Protein AF-A0A4U1FLG6-F1 (afdb_monomer)

pLDDT: mean 74.61, std 23.78, range [22.52, 95.19]

Radius of gyration: 33.92 Å; Cα contacts (8 Å, |Δi|>4): 382; chains: 1; bounding box: 109×67×80 Å

Mean predicted aligned error: 16.35 Å

Solvent-accessible surface area (backbone atoms only — not comparable to full-atom values): 20065 Å² total; per-residue (Å²): 114,54,49,64,64,57,73,45,53,73,79,72,78,83,69,57,59,67,87,62,50,29,62,79,69,67,54,48,55,78,47,80,94,50,106,56,78,70,51,27,19,26,73,65,75,96,49,92,64,35,65,38,55,39,46,43,61,90,28,80,75,22,20,66,77,83,62,47,52,69,87,58,86,67,68,58,90,72,61,67,68,62,50,51,52,36,40,53,52,29,54,61,31,24,45,43,91,30,81,91,61,53,56,90,74,39,93,60,70,64,37,71,40,64,60,70,62,46,71,40,70,47,45,68,58,48,52,52,50,34,50,74,57,37,50,37,59,28,41,56,53,22,65,73,46,55,43,77,40,81,68,75,44,38,84,68,81,44,42,68,42,61,51,79,40,57,30,43,37,35,69,85,65,37,58,75,16,48,68,82,47,71,35,48,43,76,43,30,62,95,62,66,46,54,65,74,49,20,58,93,30,48,61,24,38,52,44,38,31,25,46,67,30,53,56,50,48,48,72,75,70,42,52,84,80,52,47,88,88,44,86,57,36,61,58,50,49,54,53,50,52,54,47,51,53,50,52,50,48,55,50,49,54,51,50,50,55,57,46,53,61,54,54,64,69,71,73,69,88,88,79,85,87,85,86,87,81,90,81,85,90,84,89,79,92,76,83,84,76,80,90,76,89,87,81,90,85,82,90,81,82,83,82,82,84,82,85,85,81,89,82,83,84,84,89,76,90,80,89,82,86,90,133

Foldseek 3Di:
DLLPVCVQPPPDAFDWDDPCFQVPADWAFPDPPDPDDRATFGDDDDDPRGRAGTQDCPGDRHDNDPTRDRPPCSGDDDDPLVVLVSLVQLVVLLQDAFDPADCVPADHGPAEDEPVLLVDQALVVVQVVCVVRVSVSRLVQQVVAWDFDDDD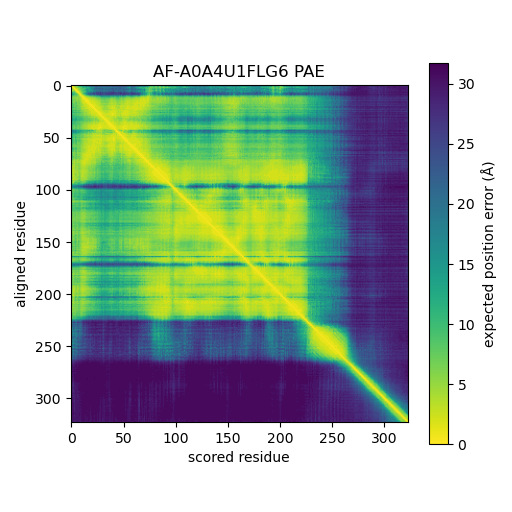CCVVVNGIDTEAAEEEEEAPRNCNNPVVRPNYHYAYLVGGDSCNSDPSSHGHGHYYYYPVSVVVNCVVSPDLPCCPPPVCSVVVVVVVVVVVVVVVVVVVVVVVVVVVVVVVVVPDDDDDDDDDDDDDDDDDDDDDDDDDDDDDDDDDDDDDDDDDDDDDDDDDDDDDDDD

Nearest PDB structures (foldseek):
  5lks-assembly1_LC  TM=8.329E-01  e=1.516E-34  Homo sapiens
  7ohr-assembly1_C  TM=9.460E-01  e=1.838E-27  Saccharomyces cerevisiae S288C
  5t5h-assembly1_r  TM=9.595E-01  e=3.000E-26  Trypanosoma cruzi
  8pv2-assembly1_LC  TM=7.657E-01  e=1.401E-26  Thermochaetoides thermophila DSM 1495
  6th6-assembly1_BE  TM=9.252E-01  e=2.955E-18  Thermococcus kodakarensis KOD1

Structure (mmCIF, N/CA/C/O backbone):
data_AF-A0A4U1FLG6-F1
#
_entry.id   AF-A0A4U1FLG6-F1
#
loop_
_atom_site.group_PDB
_atom_site.id
_atom_site.type_symbol
_atom_site.label_atom_id
_atom_site.label_alt_id
_atom_site.label_comp_id
_atom_site.label_asym_id
_atom_site.label_entity_id
_atom_site.label_seq_id
_atom_site.pdbx_PDB_ins_code
_atom_site.Cartn_x
_atom_site.Cartn_y
_atom_site.Cartn_z
_atom_site.occupancy
_atom_site.B_iso_or_equiv
_atom_site.auth_seq_id
_atom_site.auth_comp_id
_atom_site.auth_asym_id
_atom_site.auth_atom_id
_atom_site.pdbx_PDB_model_num
ATOM 1 N N . THR A 1 1 ? -9.132 15.252 -3.228 1.00 51.56 1 THR A N 1
ATOM 2 C CA . THR A 1 1 ? -10.015 14.064 -3.202 1.00 51.56 1 THR A CA 1
ATOM 3 C C . THR A 1 1 ? -9.187 12.838 -2.861 1.00 51.56 1 THR A C 1
ATOM 5 O O . THR A 1 1 ? -8.045 12.750 -3.300 1.00 51.56 1 THR A O 1
ATOM 8 N N . VAL A 1 2 ? -9.703 11.934 -2.020 1.00 60.53 2 VAL A N 1
ATOM 9 C CA . VAL A 1 2 ? -8.926 10.843 -1.385 1.00 60.53 2 VAL A CA 1
ATOM 10 C C . VAL A 1 2 ? -8.182 9.953 -2.388 1.00 60.53 2 VAL A C 1
ATOM 12 O O . VAL A 1 2 ? -7.115 9.460 -2.053 1.00 60.53 2 VAL A O 1
ATOM 15 N N . ASN A 1 3 ? -8.650 9.853 -3.635 1.00 70.62 3 ASN A N 1
ATOM 16 C CA . ASN A 1 3 ? -7.998 9.107 -4.718 1.00 70.62 3 ASN A CA 1
ATOM 17 C C . ASN A 1 3 ? -6.599 9.619 -5.116 1.00 70.62 3 ASN A C 1
ATOM 19 O O . ASN A 1 3 ? -5.784 8.825 -5.567 1.00 70.62 3 ASN A O 1
ATOM 23 N N . PHE A 1 4 ? -6.286 10.906 -4.924 1.00 62.06 4 PHE A N 1
ATOM 24 C CA . PHE A 1 4 ? -5.025 11.513 -5.391 1.00 62.06 4 PHE A CA 1
ATOM 25 C C . PHE A 1 4 ? -3.786 11.118 -4.562 1.00 62.06 4 PHE A C 1
ATOM 27 O O . PHE A 1 4 ? -2.672 10.999 -5.074 1.00 62.06 4 PHE A O 1
ATOM 34 N N . ALA A 1 5 ? -3.958 10.919 -3.256 1.00 59.50 5 ALA A N 1
ATOM 35 C CA . ALA A 1 5 ? -2.862 10.561 -2.358 1.00 59.50 5 ALA A CA 1
ATOM 36 C C . ALA A 1 5 ? -2.358 9.100 -2.513 1.00 59.50 5 ALA A C 1
ATOM 38 O O . ALA A 1 5 ? -1.141 8.907 -2.531 1.00 59.50 5 ALA A O 1
ATOM 39 N N . PRO A 1 6 ? -3.218 8.067 -2.646 1.00 57.97 6 PRO A N 1
ATOM 40 C CA . PRO A 1 6 ? -2.803 6.673 -2.803 1.00 57.97 6 PRO A CA 1
ATOM 41 C C . PRO A 1 6 ? -2.313 6.325 -4.214 1.00 57.97 6 PRO A C 1
ATOM 43 O O . PRO A 1 6 ? -1.520 5.397 -4.349 1.00 57.97 6 PRO A O 1
ATOM 46 N N . THR A 1 7 ? -2.706 7.072 -5.254 1.00 58.59 7 THR A N 1
ATOM 47 C CA . THR A 1 7 ? -2.156 6.919 -6.618 1.00 58.59 7 THR A CA 1
ATOM 48 C C . THR A 1 7 ? -0.676 7.296 -6.696 1.00 58.59 7 THR A C 1
ATOM 50 O O . THR A 1 7 ? 0.044 6.816 -7.563 1.00 58.59 7 THR A O 1
ATOM 53 N N . CYS A 1 8 ? -0.188 8.106 -5.754 1.00 52.12 8 CYS A N 1
ATOM 54 C CA . CYS A 1 8 ? 1.221 8.476 -5.618 1.00 52.12 8 CYS A CA 1
ATOM 55 C C . CYS A 1 8 ? 2.032 7.411 -4.850 1.00 52.12 8 CYS A C 1
ATOM 57 O O . CYS A 1 8 ? 2.829 7.750 -3.969 1.00 52.12 8 CYS A O 1
ATOM 59 N N . ALA A 1 9 ? 1.782 6.125 -5.116 1.00 55.66 9 ALA A N 1
ATOM 60 C CA . ALA A 1 9 ? 2.360 5.011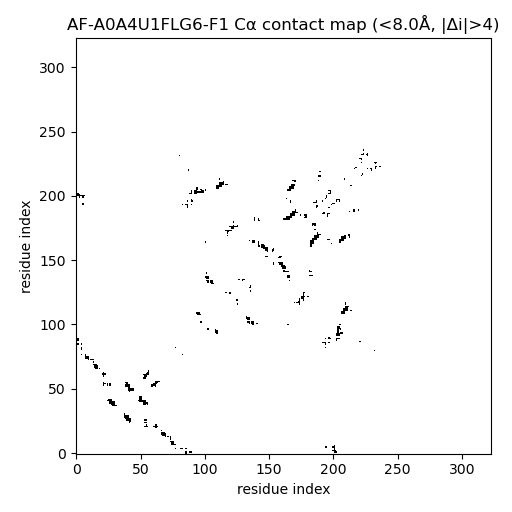 -4.371 1.00 55.66 9 ALA A CA 1
ATOM 61 C C . ALA A 1 9 ? 3.900 5.054 -4.375 1.00 55.66 9 ALA A C 1
ATOM 63 O O . ALA A 1 9 ? 4.539 5.162 -5.416 1.00 55.66 9 ALA A O 1
ATOM 64 N N . LYS A 1 10 ? 4.493 4.962 -3.178 1.00 65.31 10 LYS A N 1
ATOM 65 C CA . LYS A 1 10 ? 5.934 5.130 -2.919 1.00 65.31 10 LYS A CA 1
ATOM 66 C C . LYS A 1 10 ? 6.706 3.815 -2.779 1.00 65.31 10 LYS A C 1
ATOM 68 O O . LYS A 1 10 ? 7.845 3.839 -2.339 1.00 65.31 10 LYS A O 1
ATOM 73 N N . THR A 1 11 ? 6.076 2.681 -3.063 1.00 72.94 11 THR A N 1
ATOM 74 C CA . THR A 1 11 ? 6.585 1.354 -2.673 1.00 72.94 11 THR A CA 1
ATOM 75 C C . THR A 1 11 ? 7.111 0.529 -3.842 1.00 72.94 11 THR A C 1
ATOM 77 O O . THR A 1 11 ? 7.444 -0.634 -3.646 1.00 72.94 11 THR A O 1
ATOM 80 N N . ALA A 1 12 ? 7.122 1.079 -5.059 1.00 81.00 12 ALA A N 1
ATOM 81 C CA . ALA A 1 12 ? 7.698 0.390 -6.205 1.00 81.00 12 ALA A CA 1
ATOM 82 C C . ALA A 1 12 ? 9.234 0.476 -6.129 1.00 81.00 12 ALA A C 1
ATOM 84 O O . ALA A 1 12 ? 9.744 1.595 -6.034 1.00 81.00 12 ALA A O 1
ATOM 85 N N . PRO A 1 13 ? 9.961 -0.656 -6.151 1.00 86.62 13 PRO A N 1
ATOM 86 C CA . PRO A 1 13 ? 11.408 -0.634 -6.316 1.00 86.62 13 PRO A CA 1
ATOM 87 C C . PRO A 1 13 ? 11.769 -0.190 -7.746 1.00 86.62 13 PRO A C 1
ATOM 89 O O . PRO A 1 13 ? 10.985 -0.446 -8.669 1.00 86.62 13 PRO A O 1
ATOM 92 N N . PRO A 1 14 ? 12.929 0.457 -7.948 1.00 90.00 14 PRO A N 1
ATOM 93 C CA . PRO A 1 14 ? 13.400 0.795 -9.283 1.00 90.00 14 PRO A CA 1
ATOM 94 C C . PRO A 1 14 ? 13.670 -0.481 -10.089 1.00 90.00 14 PRO A C 1
ATOM 96 O O . PRO A 1 14 ? 14.136 -1.487 -9.555 1.00 90.00 14 PRO A O 1
ATOM 99 N N . CYS A 1 15 ? 13.380 -0.438 -11.385 1.00 90.38 15 CYS A N 1
ATOM 100 C CA . CYS A 1 15 ? 13.750 -1.486 -12.329 1.00 90.38 15 CYS A CA 1
ATOM 101 C C . CYS A 1 15 ? 14.312 -0.850 -13.601 1.00 90.38 15 CYS A C 1
ATOM 103 O O . CYS A 1 15 ? 13.726 0.106 -14.115 1.00 90.38 15 CYS A O 1
ATOM 105 N N . ALA A 1 16 ? 15.418 -1.399 -14.096 1.00 94.38 16 ALA A N 1
ATOM 106 C CA . ALA A 1 16 ? 16.150 -0.890 -15.246 1.00 94.38 16 ALA A CA 1
ATOM 107 C C . ALA A 1 16 ? 16.623 -2.040 -16.144 1.00 94.38 16 ALA A C 1
ATOM 109 O O . ALA A 1 16 ? 16.681 -3.194 -15.709 1.00 94.38 16 ALA A O 1
ATOM 110 N N . VAL A 1 17 ? 16.931 -1.716 -17.397 1.00 94.06 17 VAL A N 1
ATOM 111 C CA . VAL A 1 17 ? 17.653 -2.611 -18.313 1.00 94.06 17 VAL A CA 1
ATOM 112 C C . VAL A 1 17 ? 19.154 -2.450 -18.043 1.00 94.06 17 VAL A C 1
ATOM 114 O O . VAL A 1 17 ? 19.584 -1.405 -17.565 1.00 94.06 17 VAL A O 1
ATOM 117 N N . SER A 1 18 ? 19.956 -3.486 -18.299 1.00 93.69 18 SER A N 1
ATOM 118 C CA . SER A 1 18 ? 21.415 -3.348 -18.230 1.00 93.69 18 SER A CA 1
ATOM 119 C C . SER A 1 18 ? 21.896 -2.359 -19.293 1.00 93.69 18 SER A C 1
ATOM 121 O O . SER A 1 18 ? 21.501 -2.473 -20.448 1.00 93.69 18 SER A O 1
ATOM 123 N N . GLU A 1 19 ? 22.767 -1.432 -18.907 1.00 91.31 19 GLU A N 1
ATOM 124 C CA . GLU A 1 19 ? 23.338 -0.413 -19.797 1.00 91.31 19 GLU A CA 1
ATOM 125 C C . GLU A 1 19 ? 24.124 -1.021 -20.969 1.00 91.31 19 GLU A C 1
ATOM 127 O O . GLU A 1 19 ? 24.044 -0.548 -22.094 1.00 91.31 19 GLU A O 1
ATOM 132 N N . LEU A 1 20 ? 24.800 -2.149 -20.737 1.00 93.31 20 LEU A N 1
ATOM 133 C CA . LEU A 1 20 ? 25.570 -2.855 -21.765 1.00 93.31 20 LEU A CA 1
ATOM 134 C C . LEU A 1 20 ? 24.713 -3.786 -22.644 1.00 93.31 20 LEU A C 1
ATOM 136 O O . LEU A 1 20 ? 25.249 -4.486 -23.506 1.00 93.31 20 LEU A O 1
ATOM 140 N N . ALA A 1 21 ? 23.398 -3.874 -22.418 1.00 93.19 21 ALA A N 1
ATOM 141 C CA . ALA A 1 21 ? 22.536 -4.757 -23.199 1.00 93.19 21 ALA A CA 1
ATOM 142 C C . ALA A 1 21 ? 22.468 -4.287 -24.659 1.00 93.19 21 ALA A C 1
ATOM 144 O O . ALA A 1 21 ? 22.071 -3.161 -24.933 1.00 93.19 21 ALA A O 1
ATOM 145 N N . GLY A 1 22 ? 22.847 -5.159 -25.595 1.00 92.12 22 GLY A N 1
ATOM 146 C CA . GLY A 1 22 ? 22.903 -4.830 -27.022 1.00 92.12 22 GLY A CA 1
ATOM 147 C C . GLY A 1 22 ? 24.158 -4.069 -27.461 1.00 92.12 22 GLY A C 1
ATOM 148 O O . GLY A 1 22 ? 24.314 -3.859 -28.656 1.00 92.12 22 GLY A O 1
ATOM 149 N N . HIS A 1 23 ? 25.067 -3.725 -26.534 1.00 92.44 23 HIS A N 1
ATOM 150 C CA . HIS A 1 23 ? 26.316 -2.997 -26.812 1.00 92.44 23 HIS A CA 1
ATOM 151 C C . HIS A 1 23 ? 27.595 -3.844 -26.682 1.00 92.44 23 HIS A C 1
ATOM 153 O O . HIS A 1 23 ? 28.693 -3.342 -26.892 1.00 92.44 23 HIS A O 1
ATOM 159 N N . ARG A 1 24 ? 27.483 -5.131 -26.331 1.00 92.56 24 ARG A N 1
ATOM 160 C CA . ARG A 1 24 ? 28.647 -6.024 -26.147 1.00 92.56 24 ARG A CA 1
ATOM 161 C C . ARG A 1 24 ? 29.260 -6.521 -27.456 1.00 92.56 24 ARG A C 1
ATOM 163 O O . ARG A 1 24 ? 30.388 -7.000 -27.449 1.00 92.56 24 ARG A O 1
ATOM 170 N N . THR A 1 25 ? 28.501 -6.476 -28.545 1.00 91.00 25 THR A N 1
ATOM 171 C CA . THR A 1 25 ? 28.895 -7.065 -29.826 1.00 91.00 25 THR A CA 1
ATOM 172 C C . THR A 1 25 ? 29.658 -6.048 -30.663 1.00 91.00 25 THR A C 1
ATOM 174 O O . THR A 1 25 ? 29.179 -4.937 -30.845 1.00 91.00 25 THR A O 1
ATOM 177 N N . SER A 1 26 ? 30.812 -6.420 -31.217 1.00 92.69 26 SER A N 1
ATOM 178 C CA . SER A 1 26 ? 31.542 -5.586 -32.174 1.00 92.69 26 SER A CA 1
ATOM 179 C C . SER A 1 26 ? 30.909 -5.684 -33.568 1.00 92.69 26 SER A C 1
ATOM 181 O O . SER A 1 26 ? 30.896 -6.740 -34.207 1.00 92.69 26 SER A O 1
ATOM 183 N N . ALA A 1 27 ? 30.351 -4.573 -34.048 1.00 93.56 27 ALA A N 1
ATOM 184 C CA . ALA A 1 27 ? 29.659 -4.501 -35.330 1.00 93.56 27 ALA A CA 1
ATOM 185 C C . ALA A 1 27 ? 29.900 -3.156 -36.025 1.00 93.56 27 ALA A C 1
ATOM 187 O O . ALA A 1 27 ? 30.077 -2.133 -35.374 1.00 93.56 27 ALA A O 1
ATOM 188 N N . GLU A 1 28 ? 29.949 -3.152 -37.353 1.00 92.81 28 GLU A N 1
ATOM 189 C CA . GLU A 1 28 ? 30.083 -1.943 -38.184 1.00 92.81 28 GLU A CA 1
ATOM 190 C C . GLU A 1 28 ? 29.122 -2.033 -39.368 1.00 92.81 28 GLU A C 1
ATOM 192 O O . GLU A 1 28 ? 28.786 -3.130 -39.821 1.00 92.81 28 GLU A O 1
ATOM 197 N N . SER A 1 29 ? 28.651 -0.882 -39.852 1.00 93.38 29 SER A N 1
ATOM 198 C CA . SER A 1 29 ? 27.903 -0.813 -41.110 1.00 93.38 29 SER A CA 1
ATOM 199 C C . SER A 1 29 ? 28.821 -1.233 -42.256 1.00 93.38 29 SER A C 1
ATOM 201 O O . SER A 1 29 ? 30.000 -0.896 -42.268 1.00 93.38 29 SER A O 1
ATOM 203 N N . TRP A 1 30 ? 28.287 -1.976 -43.224 1.00 90.19 30 TRP A N 1
ATOM 204 C CA . TRP A 1 30 ? 29.003 -2.267 -44.474 1.00 90.19 30 TRP A CA 1
ATOM 205 C C . TRP A 1 30 ? 28.764 -1.218 -45.564 1.00 90.19 30 TRP A C 1
ATOM 207 O O . TRP A 1 30 ? 29.194 -1.412 -46.699 1.00 90.19 30 TRP A O 1
ATOM 217 N N . ASP A 1 31 ? 28.048 -0.152 -45.213 1.00 89.75 31 ASP A N 1
ATOM 218 C CA . ASP A 1 31 ? 27.672 0.961 -46.071 1.00 89.75 31 ASP A CA 1
ATOM 219 C C . ASP A 1 31 ? 26.942 0.520 -47.348 1.00 89.75 31 ASP A C 1
ATOM 221 O O . ASP A 1 31 ? 26.281 -0.522 -47.401 1.00 89.75 31 ASP A O 1
ATOM 225 N N . THR A 1 32 ? 26.928 1.383 -48.357 1.00 89.88 32 THR A N 1
ATOM 226 C CA . THR A 1 32 ? 26.273 1.129 -49.643 1.00 89.88 32 THR A CA 1
ATOM 227 C C . THR A 1 32 ? 27.093 0.207 -50.542 1.00 89.88 32 THR A C 1
ATOM 229 O O . THR A 1 32 ? 28.270 -0.030 -50.307 1.00 89.88 32 THR A O 1
ATOM 232 N N . GLY A 1 33 ? 26.483 -0.294 -51.620 1.00 90.94 33 GLY A N 1
ATOM 233 C CA . GLY A 1 33 ? 27.182 -1.136 -52.603 1.00 90.94 33 GLY A CA 1
ATOM 234 C C . GLY A 1 33 ? 27.135 -2.631 -52.283 1.00 90.94 33 GLY A C 1
ATOM 235 O O . GLY A 1 33 ? 27.633 -3.449 -53.047 1.00 90.94 33 GLY A O 1
ATOM 236 N N . ARG A 1 34 ? 26.466 -3.005 -51.189 1.00 82.31 34 ARG A N 1
ATOM 237 C CA . ARG A 1 34 ? 26.028 -4.374 -50.907 1.00 82.31 34 ARG A CA 1
ATOM 238 C C . ARG A 1 34 ? 24.502 -4.391 -50.951 1.00 82.31 34 ARG A C 1
ATOM 240 O O . ARG A 1 34 ? 23.877 -3.444 -50.483 1.00 82.31 34 ARG A O 1
ATOM 247 N N . ALA A 1 35 ? 23.891 -5.436 -51.513 1.00 92.38 35 ALA A N 1
ATOM 248 C CA . ALA A 1 35 ? 22.431 -5.586 -51.633 1.00 92.38 35 ALA A CA 1
ATOM 249 C C . ALA A 1 35 ? 21.756 -5.894 -50.274 1.00 92.38 35 ALA A C 1
ATOM 251 O O . ALA A 1 35 ? 21.016 -6.861 -50.116 1.00 92.38 35 ALA A O 1
ATOM 252 N N . VAL A 1 36 ? 22.094 -5.106 -49.252 1.00 90.75 36 VAL A N 1
ATOM 253 C CA . VAL A 1 36 ? 21.811 -5.332 -47.839 1.00 90.75 36 VAL A CA 1
ATOM 254 C C . VAL A 1 36 ? 21.618 -3.971 -47.152 1.00 90.75 36 VAL A C 1
ATOM 256 O O . VAL A 1 36 ? 22.261 -2.990 -47.511 1.00 90.75 36 VAL A O 1
ATOM 259 N N . ALA A 1 37 ? 20.729 -3.891 -46.157 1.00 92.12 37 ALA A N 1
ATOM 260 C CA . ALA A 1 37 ? 20.483 -2.655 -45.406 1.00 92.12 37 ALA A CA 1
ATOM 261 C C . ALA A 1 37 ? 21.734 -2.152 -44.653 1.00 92.12 37 ALA A C 1
ATOM 263 O O . ALA A 1 37 ? 22.527 -2.962 -44.164 1.00 92.12 37 ALA A O 1
ATOM 264 N N . ARG A 1 38 ? 21.835 -0.823 -44.484 1.00 93.31 38 ARG A N 1
ATOM 265 C CA . ARG A 1 38 ? 22.961 -0.073 -43.872 1.00 93.31 38 ARG A CA 1
ATOM 266 C C . ARG A 1 38 ? 23.037 -0.170 -42.336 1.00 93.31 38 ARG A C 1
ATOM 268 O O . ARG A 1 38 ? 23.431 0.768 -41.658 1.00 93.31 38 ARG A O 1
ATOM 275 N N . ILE A 1 39 ? 22.591 -1.293 -41.796 1.00 94.00 39 ILE A N 1
ATOM 276 C CA . ILE A 1 39 ? 22.562 -1.584 -40.362 1.00 94.00 39 ILE A CA 1
ATOM 277 C C . ILE A 1 39 ? 23.945 -2.107 -39.946 1.00 94.00 39 ILE A C 1
ATOM 279 O O . ILE A 1 39 ? 24.521 -2.894 -40.707 1.00 94.00 39 ILE A O 1
ATOM 283 N N . PRO A 1 40 ? 24.474 -1.759 -38.758 1.00 94.81 40 PRO A N 1
ATOM 284 C CA . PRO A 1 40 ? 25.704 -2.350 -38.242 1.00 94.81 40 PRO A CA 1
ATOM 285 C C . PRO A 1 40 ? 25.624 -3.876 -38.164 1.00 94.81 40 PRO A C 1
ATOM 287 O O . PRO A 1 40 ? 24.667 -4.427 -37.620 1.00 94.81 40 PRO A O 1
ATOM 290 N N . ARG A 1 41 ? 26.636 -4.576 -38.683 1.00 93.75 41 ARG A N 1
ATOM 291 C CA . ARG A 1 41 ? 26.689 -6.044 -38.723 1.00 93.75 41 ARG A CA 1
ATOM 292 C C . ARG A 1 41 ? 27.881 -6.599 -37.969 1.00 93.75 41 ARG A C 1
ATOM 294 O O . ARG A 1 41 ? 28.966 -6.021 -37.997 1.00 93.75 41 ARG A O 1
ATOM 301 N N . VAL A 1 42 ? 27.668 -7.732 -37.299 1.00 94.38 42 VAL A N 1
ATOM 302 C CA . VAL A 1 42 ? 28.696 -8.413 -36.498 1.00 94.38 42 VAL A CA 1
ATOM 303 C C . VAL A 1 42 ? 29.871 -8.814 -37.379 1.00 94.38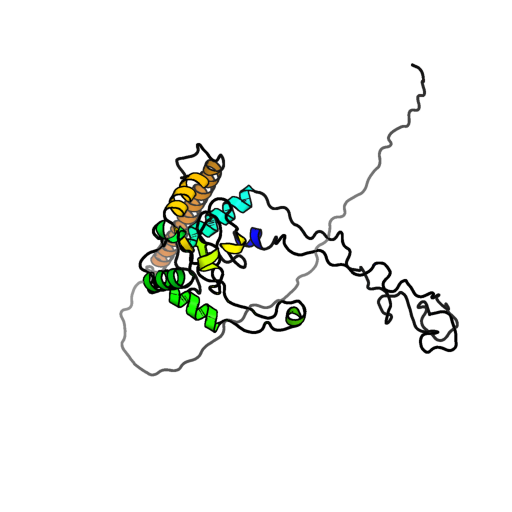 42 VAL A C 1
ATOM 305 O O . VAL A 1 42 ? 29.690 -9.510 -38.384 1.00 94.38 42 VAL A O 1
ATOM 308 N N . ARG A 1 43 ? 31.077 -8.402 -36.980 1.00 88.50 43 ARG A N 1
ATOM 309 C CA . ARG A 1 43 ? 32.317 -8.749 -37.683 1.00 88.50 43 ARG A CA 1
ATOM 310 C C . ARG A 1 43 ? 32.713 -10.180 -37.357 1.00 88.50 43 ARG A C 1
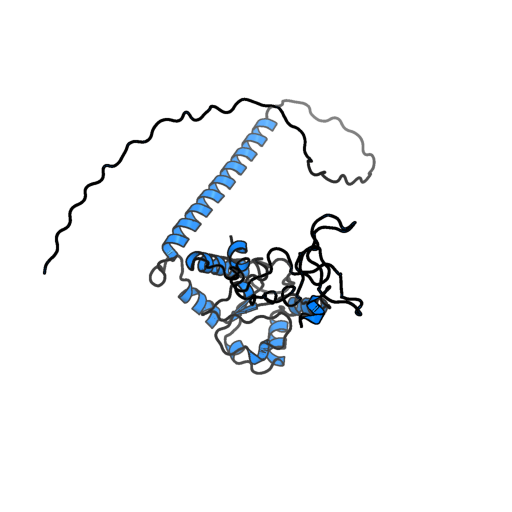ATOM 312 O O . ARG A 1 43 ? 32.779 -10.530 -36.183 1.00 88.50 43 ARG A O 1
ATOM 319 N N . SER A 1 44 ? 32.935 -10.997 -38.384 1.00 87.62 44 SER A N 1
ATOM 320 C CA . SER A 1 44 ? 33.567 -12.335 -38.376 1.00 87.62 44 SER A CA 1
ATOM 321 C C . SER A 1 44 ? 33.023 -13.158 -39.551 1.00 87.62 44 SER A C 1
ATOM 323 O O . SER A 1 44 ? 32.126 -12.712 -40.266 1.00 87.62 44 SER A O 1
ATOM 325 N N . GLY A 1 45 ? 33.556 -14.365 -39.734 1.00 90.12 45 GLY A N 1
ATOM 326 C CA . GLY A 1 45 ? 32.960 -15.432 -40.536 1.00 90.12 45 GLY A CA 1
ATOM 327 C C . GLY A 1 45 ? 32.934 -16.740 -39.738 1.00 90.12 45 GLY A C 1
ATOM 328 O O . GLY A 1 45 ? 33.548 -16.832 -38.677 1.00 90.12 45 GLY A O 1
ATOM 329 N N . GLY A 1 46 ? 32.216 -17.748 -40.235 1.00 91.06 46 GLY A N 1
ATOM 330 C CA . GLY A 1 46 ? 32.233 -19.105 -39.668 1.00 91.06 46 GLY A CA 1
ATOM 331 C C . GLY A 1 46 ? 31.238 -19.382 -38.534 1.00 91.06 46 GLY A C 1
ATOM 332 O O . GLY A 1 46 ? 31.135 -20.524 -38.098 1.00 91.06 46 GLY A O 1
ATOM 333 N N . THR A 1 47 ? 30.455 -18.394 -38.082 1.00 92.12 47 THR A N 1
ATOM 334 C CA . THR A 1 47 ? 29.338 -18.624 -37.147 1.00 92.12 47 THR A CA 1
ATOM 335 C C . THR A 1 47 ? 28.025 -18.097 -37.712 1.00 92.12 47 THR A C 1
ATOM 337 O O . THR A 1 47 ? 28.009 -17.134 -38.474 1.00 92.12 47 THR A O 1
ATOM 340 N N . HIS A 1 48 ? 26.895 -18.668 -37.287 1.00 91.62 48 HIS A N 1
ATOM 341 C CA . HIS A 1 48 ? 25.572 -18.176 -37.690 1.00 91.62 48 HIS A CA 1
ATOM 342 C C . HIS A 1 48 ? 25.280 -16.739 -37.230 1.00 91.62 48 HIS A C 1
ATOM 344 O O . HIS A 1 48 ? 24.365 -16.114 -37.761 1.00 91.62 48 HIS A O 1
ATOM 350 N N . HIS A 1 49 ? 26.016 -16.224 -36.239 1.00 90.19 49 HIS A N 1
ATOM 351 C CA . HIS A 1 49 ? 25.854 -14.861 -35.732 1.00 90.19 49 HIS A CA 1
ATOM 352 C C . HIS A 1 49 ? 26.601 -13.817 -36.580 1.00 90.19 49 HIS A C 1
ATOM 354 O O . HIS A 1 49 ? 26.189 -12.658 -36.638 1.00 90.19 49 HIS A O 1
ATOM 360 N N . SER A 1 50 ? 27.667 -14.229 -37.270 1.00 91.75 50 SER A N 1
ATOM 361 C CA . SER A 1 50 ? 28.454 -13.387 -38.171 1.00 91.75 50 SER A CA 1
ATOM 362 C C . SER A 1 50 ? 27.580 -12.783 -39.281 1.00 91.75 50 SER A C 1
ATOM 364 O O . SER A 1 50 ? 26.756 -13.471 -39.880 1.00 91.75 50 SER A O 1
ATOM 366 N N . GLY A 1 51 ? 27.729 -11.482 -39.557 1.00 90.19 51 GLY A N 1
ATOM 367 C CA . GLY A 1 51 ? 26.956 -10.783 -40.593 1.00 90.19 51 GLY A CA 1
ATOM 368 C C . GLY A 1 51 ? 25.498 -10.449 -40.234 1.00 90.19 51 GLY A C 1
ATOM 369 O O . GLY A 1 51 ? 24.811 -9.810 -41.037 1.00 90.19 51 GLY A O 1
ATOM 370 N N . GLN A 1 52 ? 25.006 -10.822 -39.045 1.00 94.06 52 GLN A N 1
ATOM 371 C CA . GLN A 1 52 ? 23.689 -10.398 -38.549 1.00 94.06 52 GLN A CA 1
ATOM 372 C C . GLN A 1 52 ? 23.701 -8.929 -38.102 1.00 94.06 52 GLN A C 1
ATOM 374 O O . GLN A 1 52 ? 24.743 -8.409 -37.708 1.00 94.06 52 GLN A O 1
ATOM 379 N N . GLY A 1 53 ? 22.541 -8.263 -38.156 1.00 93.56 53 GLY A N 1
ATOM 380 C CA . GLY A 1 53 ? 22.382 -6.888 -37.668 1.00 93.56 53 GLY A CA 1
ATOM 381 C C . GLY A 1 53 ? 22.495 -6.794 -36.141 1.00 93.56 53 GLY A C 1
ATOM 382 O O . GLY A 1 53 ? 22.002 -7.671 -35.431 1.00 93.56 53 GLY A O 1
ATOM 383 N N . ALA A 1 54 ? 23.131 -5.736 -35.644 1.00 94.19 54 ALA A N 1
ATOM 384 C CA . ALA A 1 54 ? 23.431 -5.505 -34.233 1.00 94.19 54 ALA A CA 1
ATOM 385 C C . ALA A 1 54 ? 23.196 -4.036 -33.831 1.00 94.19 54 ALA A C 1
ATOM 387 O O . ALA A 1 54 ? 22.902 -3.192 -34.673 1.00 94.19 54 ALA A O 1
ATOM 388 N N . PHE A 1 55 ? 23.328 -3.750 -32.530 1.00 91.38 55 PHE A N 1
ATOM 389 C CA . PHE A 1 55 ? 23.063 -2.470 -31.854 1.00 91.38 55 PHE A CA 1
ATOM 390 C C . PHE A 1 55 ? 21.621 -1.971 -31.939 1.00 91.38 55 PHE A C 1
ATOM 392 O O . PHE A 1 55 ? 20.999 -1.773 -30.908 1.00 91.38 55 PHE A O 1
ATOM 399 N N . GLU A 1 56 ? 21.053 -1.810 -33.121 1.00 92.00 56 GLU A N 1
ATOM 400 C CA . GLU A 1 56 ? 19.795 -1.090 -33.302 1.00 92.00 56 GLU A CA 1
ATOM 401 C C . GLU A 1 56 ? 18.581 -1.769 -32.642 1.00 92.00 56 GLU A C 1
ATOM 403 O O . GLU A 1 56 ? 18.490 -2.992 -32.529 1.00 92.00 56 GLU A O 1
ATOM 408 N N . ASN A 1 57 ? 17.579 -0.962 -32.289 1.00 94.94 57 ASN A N 1
ATOM 409 C CA . ASN A 1 57 ? 16.326 -1.399 -31.659 1.00 94.94 57 ASN A CA 1
ATOM 410 C C . ASN A 1 57 ? 15.467 -2.346 -32.507 1.00 94.94 57 ASN A C 1
ATOM 412 O O . ASN A 1 57 ? 14.660 -3.098 -31.960 1.00 94.94 57 ASN A O 1
ATOM 416 N N . MET A 1 58 ? 15.624 -2.297 -33.827 1.00 95.06 58 MET A N 1
ATOM 417 C CA . MET A 1 58 ? 14.961 -3.189 -34.776 1.00 95.06 58 MET A CA 1
ATOM 418 C C . MET A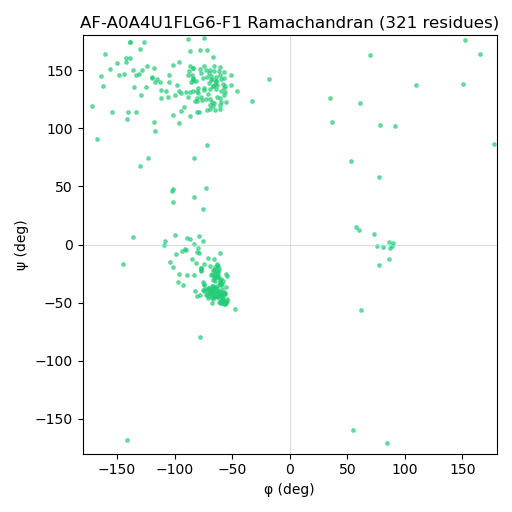 1 58 ? 15.705 -4.512 -34.979 1.00 95.06 58 MET A C 1
ATOM 420 O O . MET A 1 58 ? 15.135 -5.462 -35.517 1.00 95.06 58 MET A O 1
ATOM 424 N N . CYS A 1 59 ? 16.951 -4.606 -34.512 1.00 93.44 59 CYS A N 1
ATOM 425 C CA . CYS A 1 59 ? 17.760 -5.809 -34.617 1.00 93.44 59 CYS A CA 1
ATOM 426 C C . CYS A 1 59 ? 17.489 -6.778 -33.464 1.00 93.44 59 CYS A C 1
ATOM 428 O O . CYS A 1 59 ? 17.373 -6.407 -32.293 1.00 93.44 59 CYS A O 1
ATOM 430 N N . ARG A 1 60 ? 17.444 -8.076 -33.779 1.00 92.81 60 ARG A N 1
ATOM 431 C CA . ARG A 1 60 ? 17.353 -9.130 -32.764 1.00 92.81 60 ARG A CA 1
ATOM 432 C C . ARG A 1 60 ? 18.645 -9.155 -31.942 1.00 92.81 60 ARG A C 1
ATOM 434 O O . ARG A 1 60 ? 19.707 -9.438 -32.476 1.00 92.81 60 ARG A O 1
ATOM 441 N N . GLY A 1 61 ? 18.534 -8.916 -30.636 1.00 90.00 61 GLY A N 1
ATOM 442 C CA . GLY A 1 61 ? 19.690 -8.853 -29.733 1.00 90.00 61 GLY A CA 1
ATOM 443 C C . GLY A 1 61 ? 20.364 -7.477 -29.655 1.00 90.00 61 GLY A C 1
ATOM 444 O O . GLY A 1 61 ? 21.340 -7.346 -28.921 1.00 90.00 61 GLY A O 1
ATOM 445 N N . GLY A 1 62 ? 19.839 -6.466 -30.358 1.00 93.56 62 GLY A N 1
ATOM 446 C CA . GLY A 1 62 ? 20.233 -5.064 -30.196 1.00 93.56 62 GLY A CA 1
ATOM 447 C C . GLY A 1 62 ? 19.687 -4.425 -28.912 1.00 93.56 62 GLY A C 1
ATOM 448 O O . GLY A 1 62 ? 18.966 -5.057 -28.130 1.00 93.56 62 GLY A O 1
ATOM 449 N N . HIS A 1 63 ? 20.048 -3.165 -28.677 1.00 93.62 63 HIS A N 1
ATOM 450 C CA . HIS A 1 63 ? 19.584 -2.386 -27.533 1.00 93.62 63 HIS A CA 1
ATOM 451 C C . HIS A 1 63 ? 18.161 -1.868 -27.768 1.00 93.62 63 HIS A C 1
ATOM 453 O O . HIS A 1 63 ? 17.739 -1.603 -28.887 1.00 93.62 63 HIS A O 1
ATOM 459 N N . VAL A 1 64 ? 17.387 -1.671 -26.702 1.00 94.75 64 VAL A N 1
ATOM 460 C CA . VAL A 1 64 ? 16.036 -1.097 -26.822 1.00 94.75 64 VAL A CA 1
ATOM 461 C C . VAL A 1 64 ? 16.135 0.419 -27.032 1.00 94.75 64 VAL A C 1
ATOM 463 O O . VAL A 1 64 ? 17.047 1.062 -26.518 1.00 94.75 64 VAL A O 1
ATOM 466 N N . PHE A 1 65 ? 15.197 1.012 -27.776 1.00 93.75 65 PHE A N 1
ATOM 467 C CA . PHE A 1 65 ? 15.083 2.470 -27.870 1.00 93.75 65 PHE A CA 1
ATOM 468 C C . PHE A 1 65 ? 14.604 3.056 -26.540 1.00 93.75 65 PHE A C 1
ATOM 470 O O . PHE A 1 65 ? 13.552 2.652 -26.045 1.00 93.75 65 PHE A O 1
ATOM 477 N N . VAL A 1 66 ? 15.364 4.009 -25.990 1.00 92.38 66 VAL A N 1
ATOM 478 C CA . VAL A 1 66 ? 15.124 4.625 -24.673 1.00 92.38 66 VAL A CA 1
ATOM 479 C C . VAL A 1 66 ? 14.990 3.541 -23.589 1.00 92.38 66 VAL A C 1
ATOM 481 O O . VAL A 1 66 ? 13.881 3.239 -23.127 1.00 92.38 66 VAL A O 1
ATOM 484 N N . PRO A 1 67 ? 16.108 2.885 -23.213 1.00 92.06 67 PRO A N 1
ATOM 485 C CA . PRO A 1 67 ? 16.081 1.829 -22.212 1.00 92.06 67 PRO A CA 1
ATOM 486 C C . PRO A 1 67 ? 15.571 2.365 -20.868 1.00 92.06 67 PRO A C 1
ATOM 488 O O . PRO A 1 67 ? 15.687 3.543 -20.541 1.00 92.06 67 PRO A O 1
ATOM 491 N N . ALA A 1 68 ? 14.968 1.485 -20.067 1.00 91.69 68 ALA A N 1
ATOM 492 C CA . ALA A 1 68 ? 14.525 1.874 -18.736 1.00 91.69 68 ALA A CA 1
ATOM 493 C C . ALA A 1 68 ? 15.745 2.128 -17.841 1.00 91.69 68 ALA A C 1
ATOM 495 O O . ALA A 1 68 ? 16.488 1.194 -17.548 1.00 91.69 68 ALA A O 1
ATOM 496 N N . GLU A 1 69 ? 15.901 3.365 -17.382 1.00 90.56 69 GLU A N 1
ATOM 497 C CA . GLU A 1 69 ? 17.001 3.790 -16.516 1.00 90.56 69 GLU A CA 1
ATOM 498 C C . GLU A 1 69 ? 16.615 3.774 -15.034 1.00 90.56 69 GLU A C 1
ATOM 500 O O . GLU A 1 69 ? 15.442 3.872 -14.643 1.00 90.56 69 GLU A O 1
ATOM 505 N N . THR A 1 70 ? 17.631 3.684 -14.179 1.00 91.75 70 THR A N 1
ATOM 506 C CA . THR A 1 70 ? 17.469 3.657 -12.721 1.00 91.75 70 THR A CA 1
ATOM 507 C C . THR A 1 70 ? 16.962 4.992 -12.170 1.00 91.75 70 THR A C 1
ATOM 509 O O . THR A 1 70 ? 16.126 4.989 -11.263 1.00 91.75 70 THR A O 1
ATOM 512 N N . TRP A 1 71 ? 17.380 6.124 -12.752 1.00 89.94 71 TRP A N 1
ATOM 513 C CA . TRP A 1 71 ? 17.037 7.479 -12.292 1.00 89.94 71 TRP A CA 1
ATOM 514 C C . TRP A 1 71 ? 15.634 7.960 -12.684 1.00 89.94 71 TRP A C 1
ATOM 516 O O . TRP A 1 71 ? 15.269 9.113 -12.435 1.00 89.94 71 TRP A O 1
ATOM 526 N N . ARG A 1 72 ? 14.793 7.090 -13.257 1.00 88.94 72 ARG A N 1
ATOM 527 C CA . ARG A 1 72 ? 13.373 7.396 -13.467 1.00 88.94 72 ARG A CA 1
ATOM 528 C C . ARG A 1 72 ? 12.739 7.888 -12.157 1.00 88.94 72 ARG A C 1
ATOM 530 O O . ARG A 1 72 ? 12.924 7.309 -11.090 1.00 88.94 72 ARG A O 1
ATOM 537 N N . ARG A 1 73 ? 11.915 8.939 -12.217 1.00 88.69 73 ARG A N 1
ATOM 538 C CA . ARG A 1 73 ? 11.234 9.478 -11.026 1.00 88.69 73 ARG A CA 1
ATOM 539 C C . ARG A 1 73 ? 10.114 8.548 -10.529 1.00 88.69 73 ARG A C 1
ATOM 541 O O . ARG A 1 73 ? 8.945 8.738 -10.862 1.00 88.69 73 ARG A O 1
ATOM 548 N N . TRP A 1 74 ? 10.465 7.566 -9.696 1.00 85.75 74 TRP A N 1
ATOM 549 C CA . TRP A 1 74 ? 9.532 6.599 -9.092 1.00 85.75 74 TRP A CA 1
ATOM 550 C C . TRP A 1 74 ? 8.681 7.198 -7.972 1.00 85.75 74 TRP A C 1
ATOM 552 O O . TRP A 1 74 ? 7.487 6.923 -7.854 1.00 85.75 74 TRP A O 1
ATOM 562 N N . HIS A 1 75 ? 9.285 8.046 -7.141 1.00 86.56 75 HIS A N 1
ATOM 563 C CA . HIS A 1 75 ? 8.627 8.590 -5.960 1.00 86.56 75 HIS A CA 1
ATOM 564 C C . HIS A 1 75 ? 8.032 9.973 -6.233 1.00 86.56 75 HIS A C 1
ATOM 566 O O . HIS A 1 75 ? 8.705 10.888 -6.716 1.00 86.56 75 HIS A O 1
ATOM 572 N N . ARG A 1 76 ? 6.769 10.166 -5.832 1.00 85.75 76 ARG A N 1
ATOM 573 C CA . ARG A 1 76 ? 6.128 11.487 -5.799 1.00 85.75 76 ARG A CA 1
ATOM 574 C C . ARG A 1 76 ? 6.005 11.993 -4.365 1.00 85.75 76 ARG A C 1
ATOM 576 O O . ARG A 1 76 ? 5.491 11.311 -3.472 1.00 85.75 76 ARG A O 1
ATOM 583 N N . ARG A 1 77 ? 6.500 13.211 -4.132 1.00 85.81 77 ARG A N 1
ATOM 584 C CA . ARG A 1 77 ? 6.274 13.930 -2.874 1.00 85.81 77 ARG A CA 1
ATOM 585 C C . ARG A 1 77 ? 4.832 14.443 -2.883 1.00 85.81 77 ARG A C 1
ATOM 587 O O . ARG A 1 77 ? 4.359 14.959 -3.886 1.00 85.81 77 ARG A O 1
ATOM 594 N N . VAL A 1 78 ? 4.137 14.259 -1.765 1.00 84.31 78 VAL A N 1
ATOM 595 C CA . VAL A 1 78 ? 2.764 14.735 -1.550 1.00 84.31 78 VAL A CA 1
ATOM 596 C C . VAL A 1 78 ? 2.785 15.580 -0.289 1.00 84.31 78 VAL A C 1
ATOM 598 O O . VAL A 1 78 ? 3.393 15.154 0.706 1.00 84.31 78 VAL A O 1
ATOM 601 N N . ASN A 1 79 ? 2.125 16.737 -0.342 1.00 85.00 79 ASN A N 1
ATOM 602 C CA . ASN A 1 79 ? 2.037 17.670 0.773 1.00 85.00 79 ASN A CA 1
ATOM 603 C C . ASN A 1 79 ? 1.460 16.966 2.015 1.00 85.00 79 ASN A C 1
ATOM 605 O O . ASN A 1 79 ? 0.498 16.198 1.929 1.00 85.00 79 ASN A O 1
ATOM 609 N N . ILE A 1 80 ? 2.064 17.217 3.175 1.00 83.56 80 ILE A N 1
ATOM 610 C CA . ILE A 1 80 ? 1.653 16.653 4.463 1.00 83.56 80 ILE A CA 1
ATOM 611 C C . ILE A 1 80 ? 0.188 16.999 4.750 1.00 83.56 80 ILE A C 1
ATOM 613 O O . ILE A 1 80 ? -0.576 16.123 5.153 1.00 83.56 80 ILE A O 1
ATOM 617 N N . MET A 1 81 ? -0.234 18.226 4.440 1.00 79.88 81 MET A N 1
ATOM 618 C CA . MET A 1 81 ? -1.603 18.692 4.685 1.00 79.88 81 MET A CA 1
ATOM 619 C C . MET A 1 81 ? -2.635 17.927 3.858 1.00 79.88 81 MET A C 1
ATOM 621 O O . MET A 1 81 ? -3.670 17.511 4.372 1.00 79.88 81 MET A O 1
ATOM 625 N N . GLN A 1 82 ? -2.324 17.644 2.593 1.00 83.25 82 GLN A N 1
ATOM 626 C CA . GLN A 1 82 ? -3.193 16.838 1.733 1.00 83.25 82 GLN A CA 1
ATOM 627 C C . GLN A 1 82 ? -3.285 15.382 2.210 1.00 83.25 82 GLN A C 1
ATOM 629 O O . GLN A 1 82 ? -4.355 14.779 2.133 1.00 83.25 82 GLN A O 1
ATOM 634 N N . LYS A 1 83 ? -2.191 14.813 2.741 1.00 82.94 83 LYS A N 1
ATOM 635 C CA . LYS A 1 83 ? -2.221 13.468 3.340 1.00 82.94 83 LYS A CA 1
ATOM 636 C C . LYS A 1 83 ? -3.085 13.432 4.594 1.00 82.94 83 LYS A C 1
ATOM 638 O O . LYS A 1 83 ? -3.890 12.517 4.725 1.00 82.94 83 LYS A O 1
ATOM 643 N N . ARG A 1 84 ? -2.936 14.418 5.486 1.00 84.44 84 ARG A N 1
ATOM 644 C CA . ARG A 1 84 ? -3.752 14.542 6.705 1.00 84.44 84 ARG A CA 1
ATOM 645 C C . ARG A 1 84 ? -5.236 14.641 6.350 1.00 84.44 84 ARG A C 1
ATOM 647 O O . ARG A 1 84 ? -6.015 13.835 6.845 1.00 84.44 84 ARG A O 1
ATOM 654 N N . TYR A 1 85 ? -5.594 15.499 5.390 1.00 83.19 85 TYR A N 1
ATOM 655 C CA . TYR A 1 85 ? -6.964 15.604 4.875 1.00 83.19 85 TYR A CA 1
ATOM 656 C C . TYR A 1 85 ? -7.525 14.262 4.388 1.00 83.19 85 TYR A C 1
ATOM 658 O O . TYR A 1 85 ? -8.656 13.893 4.703 1.00 83.19 85 TYR A O 1
ATOM 666 N N . ALA A 1 86 ? -6.731 13.523 3.605 1.00 87.19 86 ALA A N 1
ATOM 667 C CA . ALA A 1 86 ? -7.144 12.242 3.047 1.00 87.19 86 ALA A CA 1
ATOM 668 C C . ALA A 1 86 ? -7.357 11.179 4.134 1.00 87.19 86 ALA A C 1
ATOM 670 O O . ALA A 1 86 ? -8.287 10.383 4.020 1.00 87.19 86 ALA A O 1
ATOM 671 N N . ILE A 1 87 ? -6.537 11.187 5.191 1.00 86.12 87 ILE A N 1
ATOM 672 C CA . ILE A 1 87 ? -6.704 10.287 6.336 1.00 86.12 87 ILE A CA 1
ATOM 673 C C . ILE A 1 87 ? -7.980 10.635 7.105 1.00 86.12 87 ILE A C 1
ATOM 675 O O . ILE A 1 87 ? -8.809 9.750 7.289 1.00 86.12 87 ILE A O 1
ATOM 679 N N . CYS A 1 88 ? -8.191 11.904 7.470 1.00 85.88 88 CYS A N 1
ATOM 680 C CA . CYS A 1 88 ? -9.416 12.344 8.149 1.00 85.88 88 CYS A CA 1
ATOM 681 C C . CYS A 1 88 ? -10.672 11.987 7.340 1.00 85.88 88 CYS A C 1
ATOM 683 O O . CYS A 1 88 ? -11.638 11.467 7.886 1.00 85.88 88 CYS A O 1
ATOM 685 N N . SER A 1 89 ? -10.627 12.186 6.019 1.00 86.00 89 SER A N 1
ATOM 686 C CA . SER A 1 89 ? -11.720 11.814 5.113 1.00 86.00 89 SER A CA 1
ATOM 687 C C . SER A 1 89 ? -11.984 10.302 5.107 1.00 86.00 89 SER A C 1
ATOM 689 O O . SER A 1 89 ? -13.135 9.876 5.087 1.00 86.00 89 SER A O 1
ATOM 691 N N . ALA A 1 90 ? -10.932 9.475 5.127 1.00 86.75 90 ALA A N 1
ATOM 692 C CA . ALA A 1 90 ? -11.063 8.020 5.173 1.00 86.75 90 ALA A CA 1
ATOM 693 C C . ALA A 1 90 ? -11.596 7.520 6.528 1.00 86.75 90 ALA A C 1
ATOM 695 O O . ALA A 1 90 ? -12.395 6.586 6.550 1.00 86.75 90 ALA A O 1
ATOM 696 N N . LEU A 1 91 ? -11.181 8.146 7.635 1.00 85.62 91 LEU A N 1
ATOM 697 C CA . LEU A 1 91 ? -11.678 7.846 8.980 1.00 85.62 91 LEU A CA 1
ATOM 698 C C . LEU A 1 91 ? -13.153 8.228 9.126 1.00 85.62 91 LEU A C 1
ATOM 700 O O . LEU A 1 91 ? -13.947 7.391 9.544 1.00 85.62 91 LEU A O 1
ATOM 704 N N . ALA A 1 92 ? -13.546 9.423 8.682 1.00 84.44 92 ALA A N 1
ATOM 705 C CA . ALA A 1 92 ? -14.949 9.840 8.671 1.00 84.44 92 ALA A CA 1
ATOM 706 C C . ALA A 1 92 ? -15.818 8.885 7.835 1.00 84.44 92 ALA A C 1
ATOM 708 O O . ALA A 1 92 ? -16.878 8.451 8.271 1.00 84.44 92 ALA A O 1
ATOM 709 N N . ALA A 1 93 ? -15.327 8.473 6.664 1.00 84.75 93 ALA A N 1
ATOM 710 C CA . ALA A 1 93 ? -16.009 7.489 5.830 1.00 84.75 93 ALA A CA 1
ATOM 711 C C . ALA A 1 93 ? -16.104 6.097 6.487 1.00 84.75 93 ALA A C 1
ATOM 713 O O . ALA A 1 93 ? -17.002 5.331 6.164 1.00 84.75 93 ALA A O 1
ATOM 714 N N . SER A 1 94 ? -15.206 5.735 7.408 1.00 80.44 94 SER A N 1
ATOM 715 C CA . SER A 1 94 ? -15.281 4.435 8.092 1.00 80.44 94 SER A CA 1
ATOM 716 C C . SER A 1 94 ? -16.460 4.311 9.063 1.00 80.44 94 SER A C 1
ATOM 718 O O . SER A 1 94 ? -16.855 3.191 9.382 1.00 80.44 94 SER A O 1
ATOM 720 N N . ALA A 1 95 ? -17.042 5.439 9.485 1.00 75.62 95 ALA A N 1
ATOM 721 C CA . ALA A 1 95 ? -18.264 5.479 10.285 1.00 75.62 95 ALA A CA 1
ATOM 722 C C . ALA A 1 95 ? -19.539 5.266 9.446 1.00 75.62 95 ALA A C 1
ATOM 724 O O . ALA A 1 95 ? -20.622 5.132 10.001 1.00 75.62 95 ALA A O 1
ATOM 725 N N . LEU A 1 96 ? -19.430 5.230 8.115 1.00 66.56 96 LEU A N 1
ATOM 726 C CA . LEU A 1 96 ? -20.555 4.992 7.213 1.00 66.56 96 LEU A CA 1
ATOM 727 C C . LEU A 1 96 ? -20.556 3.548 6.707 1.00 66.56 96 LEU A C 1
ATOM 729 O O . LEU A 1 96 ? -19.513 2.889 6.614 1.00 66.56 96 LEU A O 1
ATOM 733 N N . THR A 1 97 ? -21.740 3.057 6.337 1.00 63.34 97 THR A N 1
ATOM 734 C CA . THR A 1 97 ? -21.902 1.708 5.797 1.00 63.34 97 THR A CA 1
ATOM 735 C C . THR A 1 97 ? -21.085 1.547 4.517 1.00 63.34 97 THR A C 1
ATOM 737 O O . THR A 1 97 ? -21.197 2.280 3.533 1.00 63.34 97 THR A O 1
ATOM 740 N N . SER A 1 98 ? -20.166 0.587 4.565 1.00 60.41 98 SER A N 1
ATOM 741 C CA . SER A 1 98 ? -19.133 0.430 3.549 1.00 60.41 98 SER A CA 1
ATOM 742 C C . SER A 1 98 ? -19.611 -0.292 2.296 1.00 60.41 98 SER A C 1
ATOM 744 O O . SER A 1 98 ? -20.151 -1.397 2.376 1.00 60.41 98 SER A O 1
ATOM 746 N N . ALA A 1 99 ? -19.298 0.265 1.125 1.00 60.12 99 ALA A N 1
ATOM 747 C CA . ALA A 1 99 ? -19.562 -0.372 -0.158 1.00 60.12 99 ALA A CA 1
ATOM 748 C C . ALA A 1 99 ? -18.809 -1.717 -0.279 1.00 60.12 99 ALA A C 1
ATOM 750 O O . ALA A 1 99 ? -17.579 -1.780 -0.271 1.00 60.12 99 ALA A O 1
ATOM 751 N N . GLY A 1 100 ? -19.547 -2.825 -0.398 1.00 71.81 100 GLY A N 1
ATOM 752 C CA . GLY A 1 100 ? -18.998 -4.153 -0.712 1.00 71.81 100 GLY A CA 1
ATOM 753 C C . GLY A 1 100 ? -18.546 -5.018 0.477 1.00 71.81 100 GLY A C 1
ATOM 754 O O . GLY A 1 100 ? -18.147 -6.180 0.264 1.00 71.81 100 GLY A O 1
ATOM 755 N N . HIS A 1 101 ? -18.642 -4.520 1.712 1.00 82.19 101 HIS A N 1
ATOM 756 C CA . HIS A 1 101 ? -18.531 -5.339 2.925 1.00 82.19 101 HIS A CA 1
ATOM 757 C C . HIS A 1 101 ? -19.902 -5.923 3.308 1.00 82.19 101 HIS A C 1
ATOM 759 O O . HIS A 1 101 ? -20.930 -5.362 2.960 1.00 82.19 101 HIS A O 1
ATOM 765 N N . ARG A 1 102 ? -19.915 -7.068 4.003 1.00 83.00 102 ARG A N 1
ATOM 766 C CA . ARG A 1 102 ? -21.144 -7.665 4.556 1.00 83.00 102 ARG A CA 1
ATOM 767 C C . ARG A 1 102 ? -21.264 -7.235 6.009 1.00 83.00 102 ARG A C 1
ATOM 769 O O . ARG A 1 102 ? -20.467 -7.705 6.819 1.00 83.00 102 ARG A O 1
ATOM 776 N N . VAL A 1 103 ? -22.167 -6.299 6.274 1.00 80.50 103 VAL A N 1
ATOM 777 C CA . VAL A 1 103 ? -22.221 -5.544 7.535 1.00 80.50 103 VAL A CA 1
ATOM 778 C C . VAL A 1 103 ? -23.652 -5.405 8.077 1.00 80.50 103 VAL A C 1
ATOM 780 O O . VAL A 1 103 ? -23.877 -4.730 9.067 1.00 80.50 103 VAL A O 1
ATOM 783 N N . GLU A 1 104 ? -24.613 -6.072 7.443 1.00 83.25 104 GLU A N 1
ATOM 784 C CA . GLU A 1 104 ? -26.051 -5.972 7.740 1.00 83.25 104 GLU A CA 1
ATOM 785 C C . GLU A 1 104 ? -26.400 -6.339 9.188 1.00 83.25 104 GLU A C 1
ATOM 787 O O . GLU A 1 104 ? -27.324 -5.782 9.760 1.00 83.25 104 GLU A O 1
ATOM 792 N N . GLU A 1 105 ? -25.643 -7.253 9.795 1.00 84.88 105 GLU A N 1
ATOM 793 C CA . GLU A 1 105 ? -25.929 -7.759 11.137 1.00 84.88 105 GLU A CA 1
ATOM 794 C C . GLU A 1 105 ? -25.184 -6.997 12.255 1.00 84.88 105 GLU A C 1
ATOM 796 O O . GLU A 1 105 ? -25.384 -7.298 13.432 1.00 84.88 105 GLU A O 1
ATOM 801 N N . VAL A 1 106 ? -24.288 -6.059 11.924 1.00 85.25 106 VAL A N 1
ATOM 802 C CA . VAL A 1 106 ? -23.479 -5.341 12.928 1.00 85.25 106 VAL A CA 1
ATOM 803 C C . VAL A 1 106 ? -24.358 -4.317 13.663 1.00 85.25 106 VAL A C 1
ATOM 805 O O . VAL A 1 106 ? -25.078 -3.582 12.992 1.00 85.25 106 VAL A O 1
ATOM 808 N N . PRO A 1 107 ? -24.308 -4.249 15.010 1.00 84.44 107 PRO A N 1
ATOM 809 C CA . PRO A 1 107 ? -25.256 -3.454 15.794 1.00 84.44 107 PRO A CA 1
ATOM 810 C C . PRO A 1 107 ? -25.113 -1.940 15.601 1.00 84.44 107 PRO A C 1
ATOM 812 O O . PRO A 1 107 ? -26.120 -1.242 15.559 1.00 84.44 107 PRO A O 1
ATOM 815 N N . GLU A 1 108 ? -23.886 -1.428 15.471 1.00 85.12 108 GLU A N 1
ATOM 816 C CA . GLU A 1 108 ? -23.631 0.014 15.421 1.00 85.12 108 GLU A CA 1
ATOM 817 C C . GLU A 1 108 ? -22.403 0.384 14.577 1.00 85.12 108 GLU A C 1
ATOM 819 O O . GLU A 1 108 ? -21.481 -0.417 14.375 1.00 85.12 108 GLU A O 1
ATOM 824 N N . PHE A 1 109 ? -22.405 1.630 14.091 1.00 82.12 109 PHE A N 1
ATOM 825 C CA . PHE A 1 109 ? -21.282 2.274 13.415 1.00 82.12 109 PHE A CA 1
ATOM 826 C C . PHE A 1 109 ? -21.010 3.643 14.036 1.00 82.12 109 PHE A C 1
ATOM 828 O O . PHE A 1 109 ? -21.933 4.455 14.091 1.00 82.12 109 PHE A O 1
ATOM 835 N N . PRO A 1 110 ? -19.758 3.950 14.428 1.00 85.56 110 PRO A N 1
ATOM 836 C CA . PRO A 1 110 ? -18.544 3.120 14.378 1.00 85.56 110 PRO A CA 1
ATOM 837 C C . PRO A 1 110 ? -18.539 1.975 15.408 1.00 85.56 110 PRO A C 1
ATOM 839 O O . PRO A 1 110 ? -18.980 2.151 16.533 1.00 85.56 110 PRO A O 1
ATOM 842 N N . LEU A 1 111 ? -17.982 0.813 15.043 1.00 88.06 111 LEU A N 1
ATOM 843 C CA . LEU A 1 111 ? -17.890 -0.328 15.960 1.00 88.06 111 LEU A CA 1
ATOM 844 C C . LEU A 1 111 ? -16.705 -0.156 16.919 1.00 88.06 111 LEU A C 1
ATOM 846 O O . LEU A 1 111 ? -15.551 -0.211 16.476 1.00 88.06 111 LEU A O 1
ATOM 850 N N . VAL A 1 112 ? -16.988 0.001 18.211 1.00 91.12 112 VAL A N 1
ATOM 851 C CA . VAL A 1 112 ? -15.986 0.139 19.278 1.00 91.12 112 VAL A CA 1
ATOM 852 C C . VAL A 1 112 ? -16.019 -1.098 20.178 1.00 91.12 112 VAL A C 1
ATOM 854 O O . VAL A 1 112 ? -17.078 -1.580 20.560 1.00 91.12 112 VAL A O 1
ATOM 857 N N . ALA A 1 113 ? -14.848 -1.651 20.484 1.00 90.56 113 ALA A N 1
ATOM 858 C CA . ALA A 1 113 ? -14.671 -2.806 21.354 1.00 90.56 113 ALA A CA 1
ATOM 859 C C . ALA A 1 113 ? -13.844 -2.435 22.592 1.00 90.56 113 ALA A C 1
ATOM 861 O O . ALA A 1 113 ? -12.975 -1.564 22.528 1.00 90.56 113 ALA A O 1
ATOM 862 N N . GLU A 1 114 ? -14.080 -3.145 23.697 1.00 91.75 114 GLU A N 1
ATOM 863 C CA . GLU A 1 114 ? -13.345 -2.960 24.953 1.00 91.75 114 GLU A CA 1
ATOM 864 C C . GLU A 1 114 ? -11.827 -3.131 24.782 1.00 91.75 114 GLU A C 1
ATOM 866 O O . GLU A 1 114 ? -11.348 -3.987 24.027 1.00 91.75 114 GLU A O 1
ATOM 871 N N . ASP A 1 115 ? -11.054 -2.405 25.588 1.00 90.56 115 ASP A N 1
ATOM 872 C CA . ASP A 1 115 ? -9.586 -2.458 25.571 1.00 90.56 115 ASP A CA 1
ATOM 873 C C . ASP A 1 115 ? -8.995 -3.828 25.950 1.00 90.56 115 ASP A C 1
ATOM 875 O O . ASP A 1 115 ? -7.859 -4.142 25.585 1.00 90.56 115 ASP A O 1
ATOM 879 N N . LYS A 1 116 ? -9.780 -4.716 26.580 1.00 89.06 116 LYS A N 1
ATOM 880 C CA . LYS A 1 116 ? -9.386 -6.116 26.848 1.00 89.06 116 LYS A CA 1
ATOM 881 C C . LYS A 1 116 ? -8.965 -6.860 25.577 1.00 89.06 116 LYS A C 1
ATOM 883 O O . LYS A 1 116 ? -8.150 -7.783 25.632 1.00 89.06 116 LYS A O 1
ATOM 888 N N . VAL A 1 117 ? -9.494 -6.446 24.425 1.00 88.94 117 VAL A N 1
ATOM 889 C CA . VAL A 1 117 ? -9.178 -7.003 23.106 1.00 88.94 117 VAL A CA 1
ATOM 890 C C . VAL A 1 117 ? -7.688 -6.854 22.768 1.00 88.94 117 VAL A C 1
ATOM 892 O O . VAL A 1 117 ? -7.117 -7.743 22.131 1.00 88.94 117 VAL A O 1
ATOM 895 N N . GLU A 1 118 ? -7.009 -5.812 23.262 1.00 86.69 118 GLU A N 1
ATOM 896 C CA . GLU A 1 118 ? -5.567 -5.621 23.052 1.00 86.69 118 GLU A CA 1
ATOM 897 C C . GLU A 1 118 ? -4.703 -6.687 23.754 1.00 86.69 118 GLU A C 1
ATOM 899 O O . GLU A 1 118 ? -3.576 -6.945 23.322 1.00 86.69 118 GLU A O 1
ATOM 904 N N . GLY A 1 119 ? -5.235 -7.353 24.786 1.00 89.06 119 GLY A N 1
ATOM 905 C CA . GLY A 1 119 ? -4.566 -8.426 25.530 1.00 89.06 119 GLY A CA 1
ATOM 906 C C . GLY A 1 119 ? -4.599 -9.802 24.853 1.00 89.06 119 GLY A C 1
ATOM 907 O O . GLY A 1 119 ? -4.013 -10.760 25.366 1.00 89.06 119 GLY A O 1
ATOM 908 N N . PHE A 1 120 ? -5.269 -9.946 23.704 1.00 90.88 120 PHE A N 1
ATOM 909 C CA . PHE A 1 120 ? -5.396 -11.239 23.032 1.00 90.88 120 PHE A CA 1
ATOM 910 C C . PHE A 1 120 ? -4.062 -11.756 22.488 1.00 90.88 120 PHE A C 1
ATOM 912 O O . PHE A 1 120 ? -3.419 -11.153 21.628 1.00 90.88 120 PHE A O 1
ATOM 919 N N . LYS A 1 121 ? -3.687 -12.960 22.935 1.00 90.81 121 LYS A N 1
ATOM 920 C CA . LYS A 1 121 ? -2.490 -13.679 22.464 1.00 90.81 121 LYS A CA 1
ATOM 921 C C . LYS A 1 121 ? -2.818 -14.713 21.385 1.00 90.81 121 LYS A C 1
ATOM 923 O O . LYS A 1 121 ? -2.000 -14.960 20.500 1.00 90.81 121 LYS A O 1
ATOM 928 N N . LYS A 1 122 ? -4.006 -15.328 21.448 1.00 93.31 122 LYS A N 1
ATOM 929 C CA . LYS A 1 122 ? -4.402 -16.453 20.583 1.00 93.31 122 LYS A CA 1
ATOM 930 C C . LYS A 1 122 ? -5.392 -16.011 19.503 1.00 93.31 122 LYS A C 1
ATOM 932 O O . LYS A 1 122 ? -6.358 -15.305 19.773 1.00 93.31 122 LYS A O 1
ATOM 937 N N . THR A 1 123 ? -5.219 -16.532 18.290 1.00 94.44 123 THR A N 1
ATOM 938 C CA . THR A 1 123 ? -6.129 -16.301 17.149 1.00 94.44 123 THR A CA 1
ATOM 939 C C . THR A 1 123 ? -7.551 -16.796 17.418 1.00 94.44 123 THR A C 1
ATOM 941 O O . THR A 1 123 ? -8.510 -16.187 16.953 1.00 94.44 123 THR A O 1
ATOM 944 N N . LYS A 1 124 ? -7.708 -17.867 18.209 1.00 94.50 124 LYS A N 1
ATOM 945 C CA . LYS A 1 124 ? -9.021 -18.404 18.607 1.00 94.50 124 LYS A CA 1
ATOM 946 C C . LYS A 1 124 ? -9.882 -17.344 19.312 1.00 94.50 124 LYS A C 1
ATOM 948 O O . LYS A 1 124 ? -11.055 -17.207 18.982 1.00 94.50 124 LYS A O 1
ATOM 953 N N . GLN A 1 125 ? -9.287 -16.555 20.210 1.00 93.31 125 GLN A N 1
ATOM 954 C CA . GLN A 1 125 ? -9.978 -15.473 20.926 1.00 93.31 125 GLN A CA 1
ATOM 955 C C . GLN A 1 125 ? -10.431 -14.369 19.960 1.00 93.31 125 GLN A C 1
ATOM 957 O O . GLN A 1 125 ? -11.587 -13.958 19.988 1.00 93.31 125 GLN A O 1
ATOM 962 N N . ALA A 1 126 ? -9.556 -13.966 19.032 1.00 92.38 126 ALA A N 1
ATOM 963 C CA . ALA A 1 126 ? -9.880 -12.978 18.003 1.00 92.38 126 ALA A CA 1
ATOM 964 C C . ALA A 1 126 ? -11.038 -13.429 17.091 1.00 92.38 126 ALA A C 1
ATOM 966 O O . ALA A 1 126 ? -11.925 -12.641 16.770 1.00 92.38 126 ALA A O 1
ATOM 967 N N . VAL A 1 127 ? -11.068 -14.708 16.699 1.00 94.06 127 VAL A N 1
ATOM 968 C CA . VAL A 1 127 ? -12.167 -15.278 15.901 1.00 94.06 127 VAL A CA 1
ATOM 969 C C . VAL A 1 127 ? -13.485 -15.265 16.679 1.00 94.06 127 VAL A C 1
ATOM 971 O O . VAL A 1 127 ? -14.516 -14.916 16.106 1.00 94.06 127 VAL A O 1
ATOM 974 N N . LEU A 1 128 ? -13.464 -15.614 17.969 1.00 95.06 128 LEU A N 1
ATOM 975 C CA . LEU A 1 128 ? -14.657 -15.577 18.821 1.00 95.06 128 LEU A CA 1
ATOM 976 C C . LEU A 1 128 ? -15.209 -14.155 18.961 1.00 95.06 128 LEU A C 1
ATOM 978 O O . LEU A 1 128 ? -16.411 -13.962 18.796 1.00 95.06 128 LEU A O 1
ATOM 982 N N . LEU A 1 129 ? -14.342 -13.161 19.175 1.00 92.38 129 LEU A N 1
ATOM 983 C CA . LEU A 1 129 ? -14.737 -11.752 19.215 1.00 92.38 129 LEU A CA 1
ATOM 984 C C . LEU A 1 129 ? -15.433 -11.330 17.912 1.00 92.38 129 LEU A C 1
ATOM 986 O O . LEU A 1 129 ? -16.538 -10.802 17.940 1.00 92.38 129 LEU A O 1
ATOM 990 N N . LEU A 1 130 ? -14.817 -11.605 16.760 1.00 91.12 130 LEU A N 1
ATOM 991 C CA . LEU A 1 130 ? -15.351 -11.196 15.454 1.00 91.12 130 LEU A CA 1
ATOM 992 C C . LEU A 1 130 ? -16.681 -11.878 15.103 1.00 91.12 130 LEU A C 1
ATOM 994 O O . LEU A 1 130 ? -17.475 -11.310 14.353 1.00 91.12 130 LEU A O 1
ATOM 998 N N . LYS A 1 131 ? -16.925 -13.085 15.627 1.00 92.88 131 LYS A N 1
ATOM 999 C CA . LYS A 1 131 ? -18.225 -13.760 15.529 1.00 92.88 131 LYS A CA 1
ATOM 1000 C C . LYS A 1 131 ? -19.274 -13.085 16.411 1.00 92.88 131 LYS A C 1
ATOM 1002 O O . LYS A 1 131 ? -20.358 -12.807 15.914 1.00 92.88 131 LYS A O 1
ATOM 1007 N N . LYS A 1 132 ? -18.941 -12.768 17.668 1.00 92.69 132 LYS A N 1
ATOM 1008 C CA . LYS A 1 132 ? -19.846 -12.064 18.598 1.00 92.69 132 LYS A CA 1
ATOM 1009 C C . LYS A 1 132 ? -20.229 -10.672 18.091 1.00 92.69 132 LYS A C 1
ATOM 1011 O O . LYS A 1 132 ? -21.395 -10.311 18.125 1.00 92.69 132 LYS A O 1
ATOM 1016 N N . LEU A 1 133 ? -19.265 -9.942 17.532 1.00 89.81 133 LEU A N 1
ATOM 1017 C CA . LEU A 1 133 ? -19.471 -8.629 16.908 1.00 89.81 133 LEU A CA 1
ATOM 1018 C C . LEU A 1 133 ? -20.137 -8.700 15.521 1.00 89.81 133 LEU A C 1
ATOM 1020 O O . LEU A 1 133 ? -20.245 -7.683 14.840 1.00 89.81 133 LEU A O 1
ATOM 1024 N N . LYS A 1 134 ? -20.508 -9.900 15.050 1.00 90.12 134 LYS A N 1
ATOM 1025 C CA . LYS A 1 134 ? -21.150 -10.151 13.746 1.00 90.12 134 LYS A CA 1
ATOM 1026 C C . LYS A 1 134 ? -20.350 -9.651 12.522 1.00 90.12 134 LYS A C 1
ATOM 1028 O O . LYS A 1 134 ? -20.818 -9.669 11.387 1.00 90.12 134 LYS A O 1
ATOM 1033 N N . ALA A 1 135 ? -19.066 -9.328 12.703 1.00 87.50 135 ALA A N 1
ATOM 1034 C CA . ALA A 1 135 ? -18.133 -8.925 11.642 1.00 87.50 135 ALA A CA 1
ATOM 1035 C C . ALA A 1 135 ? -17.556 -10.120 10.844 1.00 87.50 135 ALA A C 1
ATOM 1037 O O . ALA A 1 135 ? -16.851 -9.949 9.838 1.00 87.50 135 ALA A O 1
ATOM 1038 N N . TRP A 1 136 ? -17.848 -11.354 11.271 1.00 91.44 136 TRP A N 1
ATOM 1039 C CA . TRP A 1 136 ? -17.336 -12.583 10.658 1.00 91.44 136 TRP A CA 1
ATOM 1040 C C . TRP A 1 136 ? -17.822 -12.808 9.219 1.00 91.44 136 TRP A C 1
ATOM 1042 O O . TRP A 1 136 ? -17.068 -13.324 8.388 1.00 91.44 136 TRP A O 1
ATOM 1052 N N . ASN A 1 137 ? -19.032 -12.362 8.873 1.00 89.62 137 ASN A N 1
ATOM 1053 C CA . ASN A 1 137 ? -19.589 -12.509 7.522 1.00 89.62 137 ASN A CA 1
ATOM 1054 C C . ASN A 1 137 ? -18.744 -11.799 6.453 1.00 89.62 137 ASN A C 1
ATOM 1056 O O . ASN A 1 137 ? -18.571 -12.311 5.337 1.00 89.62 137 ASN A O 1
ATOM 1060 N N . GLY A 1 138 ? -18.124 -10.669 6.807 1.00 87.81 138 GLY A N 1
ATOM 1061 C CA . GLY A 1 138 ? -17.112 -10.028 5.975 1.00 87.81 138 GLY A CA 1
ATOM 1062 C C . GLY A 1 138 ? -15.931 -10.966 5.707 1.00 87.81 138 GLY A C 1
ATOM 1063 O O . GLY A 1 138 ? -15.553 -11.189 4.555 1.00 87.81 138 GLY A O 1
ATOM 1064 N N . ILE A 1 139 ? -15.376 -11.576 6.752 1.00 91.56 139 ILE A N 1
ATOM 1065 C CA . ILE A 1 139 ? -14.219 -12.480 6.665 1.00 91.56 139 ILE A CA 1
ATOM 1066 C C . ILE A 1 139 ? -14.553 -13.753 5.879 1.00 91.56 139 ILE A C 1
ATOM 1068 O O . ILE A 1 139 ? -13.749 -14.170 5.045 1.00 91.56 139 ILE A O 1
ATOM 1072 N N . ARG A 1 140 ? -15.753 -14.324 6.038 1.00 92.00 140 ARG A N 1
ATOM 1073 C CA . ARG A 1 140 ? -16.218 -15.482 5.249 1.00 92.00 140 ARG A CA 1
ATOM 1074 C C . ARG A 1 140 ? -16.165 -15.201 3.747 1.00 92.00 140 ARG A C 1
ATOM 1076 O O . ARG A 1 140 ? -15.655 -16.008 2.972 1.00 92.00 140 ARG A O 1
ATOM 1083 N N . LYS A 1 141 ? -16.570 -13.998 3.330 1.00 90.38 141 LYS A N 1
ATOM 1084 C CA . LYS A 1 141 ? -16.438 -13.559 1.934 1.00 90.38 141 LYS A CA 1
ATOM 1085 C C . LYS A 1 141 ? -14.959 -13.455 1.506 1.00 90.38 141 LYS A C 1
ATOM 1087 O O . LYS A 1 141 ? -14.690 -13.367 0.313 1.00 90.38 141 LYS A O 1
ATOM 1092 N N . VAL A 1 142 ? -13.986 -13.296 2.424 1.00 92.94 142 VAL A N 1
ATOM 1093 C CA . VAL A 1 142 ? -12.546 -13.170 2.070 1.00 92.94 142 VAL A CA 1
ATOM 1094 C C . VAL A 1 142 ? -11.999 -14.544 1.757 1.00 92.94 142 VAL A C 1
ATOM 1096 O O . VAL A 1 142 ? -11.301 -14.703 0.762 1.00 92.94 142 VAL A O 1
ATOM 1099 N N . TYR A 1 143 ? -12.366 -15.530 2.574 1.00 93.94 143 TYR A N 1
ATOM 1100 C CA . TYR A 1 143 ? -12.073 -16.928 2.290 1.00 93.94 143 TYR A CA 1
ATOM 1101 C C . TYR A 1 143 ? -12.596 -17.327 0.908 1.00 93.94 143 TYR A C 1
ATOM 1103 O O . TYR A 1 143 ? -11.813 -17.815 0.101 1.00 93.94 143 TYR A O 1
ATOM 1111 N N . ALA A 1 144 ? -13.856 -17.003 0.599 1.00 94.00 144 ALA A N 1
ATOM 1112 C CA . ALA A 1 144 ? -14.456 -17.297 -0.704 1.00 94.00 144 ALA A CA 1
ATOM 1113 C C . ALA A 1 144 ? -13.803 -16.550 -1.884 1.00 94.00 144 ALA A C 1
ATOM 1115 O O . ALA A 1 144 ? -13.862 -17.018 -3.014 1.00 94.00 144 ALA A O 1
ATOM 1116 N N . SER A 1 145 ? -13.188 -15.382 -1.658 1.00 93.50 145 SER A N 1
ATOM 1117 C CA . SER A 1 145 ? -12.606 -14.577 -2.742 1.00 93.50 145 SER A CA 1
ATOM 1118 C C . SER A 1 145 ? -11.139 -14.875 -3.040 1.00 93.50 145 SER A C 1
ATOM 1120 O O . SER A 1 145 ? -10.573 -14.282 -3.964 1.00 93.50 145 SER A O 1
ATOM 1122 N N . ARG A 1 146 ? -10.506 -15.764 -2.267 1.00 93.44 146 ARG A N 1
ATOM 1123 C CA . ARG A 1 146 ? -9.130 -16.197 -2.513 1.00 93.44 146 ARG A CA 1
ATOM 1124 C C . ARG A 1 146 ? -9.067 -16.956 -3.833 1.00 93.44 146 ARG A C 1
ATOM 1126 O O . ARG A 1 146 ? -9.623 -18.037 -3.964 1.00 93.44 146 ARG A O 1
ATOM 1133 N N . ARG A 1 147 ? -8.342 -16.395 -4.798 1.00 94.62 147 ARG A N 1
ATOM 1134 C CA . ARG A 1 147 ? -8.117 -17.009 -6.112 1.00 94.62 147 ARG A CA 1
ATOM 1135 C C . ARG A 1 147 ? -6.707 -16.745 -6.615 1.00 94.62 147 ARG A C 1
ATOM 1137 O O . ARG A 1 147 ? -6.041 -15.806 -6.166 1.00 94.62 147 ARG A O 1
ATOM 1144 N N . MET A 1 148 ? -6.262 -17.553 -7.570 1.00 94.38 148 MET A N 1
ATOM 1145 C CA . MET A 1 148 ? -4.989 -17.337 -8.254 1.00 94.38 148 MET A CA 1
ATOM 1146 C C . MET A 1 148 ? -5.049 -16.059 -9.105 1.00 94.38 148 MET A C 1
ATOM 1148 O O . MET A 1 148 ? -6.039 -15.789 -9.784 1.00 94.38 148 MET A O 1
ATOM 1152 N N . ARG A 1 149 ? -3.991 -15.247 -9.057 1.00 95.19 149 ARG A N 1
ATOM 1153 C CA . ARG A 1 149 ? -3.838 -14.035 -9.868 1.00 95.19 149 ARG A CA 1
ATOM 1154 C C . ARG A 1 149 ? -3.632 -14.425 -11.327 1.00 95.19 149 ARG A C 1
ATOM 1156 O O . ARG A 1 149 ? -2.794 -15.271 -11.603 1.00 95.19 149 ARG A O 1
ATOM 1163 N N . ALA A 1 150 ? -4.332 -13.789 -12.259 1.00 94.12 150 ALA A N 1
ATOM 1164 C CA . ALA A 1 150 ? -4.067 -13.973 -13.684 1.00 94.12 150 ALA A CA 1
ATOM 1165 C C . ALA A 1 150 ? -2.749 -13.290 -14.115 1.00 94.12 150 ALA A C 1
ATOM 1167 O O . ALA A 1 150 ? -2.356 -12.265 -13.554 1.00 94.12 150 ALA A O 1
ATOM 1168 N N . GLY A 1 151 ? -2.081 -13.848 -15.129 1.00 94.75 151 GLY A N 1
ATOM 1169 C CA . GLY A 1 151 ? -0.900 -13.260 -15.770 1.00 94.75 151 GLY A CA 1
ATOM 1170 C C . GLY A 1 151 ? 0.451 -13.538 -15.093 1.00 94.75 151 GLY A C 1
ATOM 1171 O O . GLY A 1 151 ? 0.572 -14.335 -14.162 1.00 94.75 151 GLY A O 1
ATOM 1172 N N . LYS A 1 152 ? 1.488 -12.836 -15.571 1.00 93.38 152 LYS A N 1
ATOM 1173 C CA . LYS A 1 152 ? 2.912 -13.054 -15.228 1.00 93.38 152 LYS A CA 1
ATOM 1174 C C . LYS A 1 152 ? 3.271 -12.768 -13.765 1.00 93.38 152 LYS A C 1
ATOM 1176 O O . LYS A 1 152 ? 4.342 -13.142 -13.303 1.00 93.38 152 LYS A O 1
ATOM 1181 N N . SER A 1 153 ? 2.384 -12.121 -13.007 1.00 91.69 153 SER A N 1
ATOM 1182 C CA . SER A 1 153 ? 2.626 -11.836 -11.587 1.00 91.69 153 SER A CA 1
ATOM 1183 C C . SER A 1 153 ? 2.717 -13.101 -10.731 1.00 91.69 153 SER A C 1
ATOM 1185 O O . SER A 1 153 ? 3.287 -13.007 -9.645 1.00 91.69 153 SER A O 1
ATOM 1187 N N . LYS A 1 154 ? 2.196 -14.251 -11.195 1.00 93.62 154 LYS A N 1
ATOM 1188 C CA . LYS A 1 154 ? 2.393 -15.545 -10.522 1.00 93.62 154 LYS A CA 1
ATOM 1189 C C . LYS A 1 154 ? 3.889 -15.824 -10.339 1.00 93.62 154 LYS A C 1
ATOM 1191 O O . LYS A 1 154 ? 4.327 -15.976 -9.212 1.00 93.62 154 LYS A O 1
ATOM 1196 N N . MET A 1 155 ? 4.678 -15.691 -11.409 1.00 94.38 155 MET A N 1
ATOM 1197 C CA . MET A 1 155 ? 6.137 -15.887 -11.387 1.00 94.38 155 MET A CA 1
ATOM 1198 C C . MET A 1 155 ? 6.891 -14.888 -10.495 1.00 94.38 155 MET A C 1
ATOM 1200 O O . MET A 1 155 ? 8.028 -15.132 -10.122 1.00 94.38 155 MET A O 1
ATOM 1204 N N . ARG A 1 156 ? 6.280 -13.748 -10.147 1.00 92.06 156 ARG A N 1
ATOM 1205 C CA . ARG A 1 156 ? 6.897 -12.677 -9.343 1.00 92.06 156 ARG A CA 1
ATOM 1206 C C . ARG A 1 156 ? 6.429 -12.709 -7.886 1.00 92.06 156 ARG A C 1
ATOM 1208 O O . ARG A 1 156 ? 6.150 -11.664 -7.304 1.00 92.06 156 ARG A O 1
ATOM 1215 N N . ASN A 1 157 ? 6.224 -13.903 -7.330 1.00 91.94 157 ASN A N 1
ATOM 1216 C CA . ASN A 1 157 ? 5.735 -14.132 -5.962 1.00 91.94 157 ASN A CA 1
ATOM 1217 C C . ASN A 1 157 ? 4.341 -13.539 -5.649 1.00 91.94 157 ASN A C 1
ATOM 1219 O O . ASN A 1 157 ? 3.894 -13.531 -4.503 1.00 91.94 157 ASN A O 1
ATOM 1223 N N . GLY A 1 158 ? 3.590 -13.100 -6.666 1.00 90.75 158 GLY A N 1
ATOM 1224 C CA . GLY A 1 158 ? 2.253 -12.511 -6.553 1.00 90.75 158 GLY A CA 1
ATOM 1225 C C . GLY A 1 158 ? 1.132 -13.490 -6.904 1.00 90.75 158 GLY A C 1
ATOM 1226 O O . GLY A 1 158 ? 0.251 -13.152 -7.692 1.00 90.75 158 GLY A O 1
ATOM 1227 N N . HIS A 1 159 ? 1.175 -14.705 -6.357 1.00 92.94 159 HIS A N 1
ATOM 1228 C CA . HIS A 1 159 ? 0.342 -15.834 -6.789 1.00 92.94 159 HIS A CA 1
ATOM 1229 C C . HIS A 1 159 ? -1.155 -15.686 -6.513 1.00 92.94 159 HIS A C 1
ATOM 1231 O O . HIS A 1 159 ? -1.968 -16.084 -7.344 1.00 92.94 159 HIS A O 1
ATOM 1237 N N . ARG A 1 160 ? -1.543 -15.150 -5.351 1.00 93.44 160 ARG A N 1
ATOM 1238 C CA . ARG A 1 160 ? -2.939 -15.138 -4.883 1.00 93.44 160 ARG A CA 1
ATOM 1239 C C . ARG A 1 160 ? -3.446 -13.715 -4.676 1.00 93.44 160 ARG A C 1
ATOM 1241 O O . ARG A 1 160 ? -2.719 -12.836 -4.218 1.00 93.44 160 ARG A O 1
ATOM 1248 N N . ILE A 1 161 ? -4.721 -13.498 -4.985 1.00 92.75 161 ILE A N 1
ATOM 1249 C CA . ILE A 1 161 ? -5.458 -12.269 -4.671 1.00 92.75 161 ILE A CA 1
ATOM 1250 C C . ILE A 1 161 ? -6.560 -12.624 -3.680 1.00 92.75 161 ILE A C 1
ATOM 1252 O O . ILE A 1 161 ? -7.178 -13.679 -3.783 1.00 92.75 161 ILE A O 1
ATOM 1256 N N . GLN A 1 162 ? -6.815 -11.724 -2.736 1.00 92.38 162 GLN A N 1
ATOM 1257 C CA . GLN A 1 162 ? -7.943 -11.803 -1.814 1.00 92.38 162 GLN A CA 1
ATOM 1258 C C . GLN A 1 162 ? -8.502 -10.404 -1.559 1.00 92.38 162 GLN A C 1
ATOM 1260 O O . GLN A 1 162 ? -7.794 -9.403 -1.710 1.00 92.38 162 GLN A O 1
ATOM 1265 N N . CYS A 1 163 ? -9.763 -10.325 -1.142 1.00 89.31 163 CYS A N 1
ATOM 1266 C CA . CYS A 1 163 ? -10.355 -9.054 -0.727 1.00 89.31 163 CYS A CA 1
ATOM 1267 C C . CYS A 1 163 ? -9.750 -8.578 0.606 1.00 89.31 163 CYS A C 1
ATOM 1269 O O . CYS A 1 163 ? -9.423 -9.382 1.477 1.00 89.31 163 CYS A O 1
ATOM 1271 N N . ARG A 1 164 ? -9.640 -7.260 0.791 1.00 86.88 164 ARG A N 1
ATOM 1272 C CA . ARG A 1 164 ? -9.293 -6.643 2.082 1.00 86.88 164 ARG A CA 1
ATOM 1273 C C . ARG A 1 164 ? -10.581 -6.403 2.863 1.00 86.88 164 ARG A C 1
ATOM 1275 O O . ARG A 1 164 ? -11.501 -5.816 2.306 1.00 86.88 164 ARG A O 1
ATOM 1282 N N . ARG A 1 165 ? -10.673 -6.870 4.110 1.00 79.00 165 ARG A N 1
ATOM 1283 C CA . ARG A 1 165 ? -11.838 -6.673 5.004 1.00 79.00 165 ARG A CA 1
ATOM 1284 C C . ARG A 1 165 ? -11.388 -6.434 6.450 1.00 79.00 165 ARG A C 1
ATOM 1286 O O . ARG A 1 165 ? -10.244 -6.007 6.563 1.00 79.00 165 ARG A O 1
ATOM 1293 N N . PRO A 1 166 ? -12.278 -6.467 7.464 1.00 87.50 166 PRO A N 1
ATOM 1294 C CA . PRO A 1 166 ? -12.372 -5.403 8.464 1.00 87.50 166 PRO A CA 1
ATOM 1295 C C . PRO A 1 166 ? -11.006 -4.976 9.004 1.00 87.50 166 PRO A C 1
ATOM 1297 O O . PRO A 1 166 ? -10.128 -5.788 9.304 1.00 87.50 166 PRO A O 1
ATOM 1300 N N . CYS A 1 167 ? -10.808 -3.670 9.026 1.00 89.12 167 CYS A N 1
ATOM 1301 C CA . CYS A 1 167 ? -9.608 -3.066 9.556 1.00 89.12 167 CYS A CA 1
ATOM 1302 C C . CYS A 1 167 ? -9.763 -2.972 11.075 1.00 89.12 167 CYS A C 1
ATOM 1304 O O . CYS A 1 167 ? -10.734 -2.383 11.520 1.00 89.12 167 CYS A O 1
ATOM 1306 N N . VAL A 1 168 ? -8.857 -3.543 11.866 1.00 89.94 168 VAL A N 1
ATOM 1307 C CA . VAL A 1 168 ? -8.918 -3.398 13.331 1.00 89.94 168 VAL A CA 1
ATOM 1308 C C . VAL A 1 168 ? -7.890 -2.349 13.728 1.00 89.94 168 VAL A C 1
ATOM 1310 O O . VAL A 1 168 ? -6.694 -2.555 13.514 1.00 89.94 168 VAL A O 1
ATOM 1313 N N . VAL A 1 169 ? -8.366 -1.200 14.197 1.00 89.38 169 VAL A N 1
ATOM 1314 C CA . VAL A 1 169 ? -7.545 -0.057 14.592 1.00 89.38 169 VAL A CA 1
ATOM 1315 C C . VAL A 1 169 ? -7.244 -0.183 16.081 1.00 89.38 169 VAL A C 1
ATOM 1317 O O . VAL A 1 169 ? -8.159 -0.191 16.899 1.00 89.38 169 VAL A O 1
ATOM 1320 N N . CYS A 1 170 ? -5.962 -0.303 16.414 1.00 86.31 170 CYS A N 1
ATOM 1321 C CA . CYS A 1 170 ? -5.483 -0.475 17.787 1.00 86.31 170 CYS A CA 1
ATOM 1322 C C . CYS A 1 170 ? -4.238 0.373 18.010 1.00 86.31 170 CYS A C 1
ATOM 1324 O O . CYS A 1 170 ? -3.683 0.922 17.057 1.00 86.31 170 CYS A O 1
ATOM 1326 N N . ASN A 1 171 ? -3.752 0.412 19.247 1.00 78.56 171 ASN A N 1
ATOM 1327 C CA . ASN A 1 171 ? -2.475 1.042 19.534 1.00 78.56 171 ASN A CA 1
ATOM 1328 C C . ASN A 1 171 ? -1.319 0.113 19.132 1.00 78.56 171 ASN A C 1
ATOM 1330 O O . ASN A 1 171 ? -0.791 0.294 18.039 1.00 78.56 171 ASN A O 1
ATOM 1334 N N . GLU A 1 172 ? -0.921 -0.908 19.908 1.00 71.44 172 GLU A N 1
ATOM 1335 C CA . GLU A 1 172 ? 0.332 -1.635 19.569 1.00 71.44 172 GLU A CA 1
ATOM 1336 C C . GLU A 1 172 ? 0.370 -3.153 19.851 1.00 71.44 172 GLU A C 1
ATOM 1338 O O . GLU A 1 172 ? 1.187 -3.860 19.259 1.00 71.44 172 GLU A O 1
ATOM 1343 N N . ARG A 1 173 ? -0.530 -3.723 20.666 1.00 68.69 173 ARG A N 1
ATOM 1344 C CA . ARG A 1 173 ? -0.319 -5.081 21.22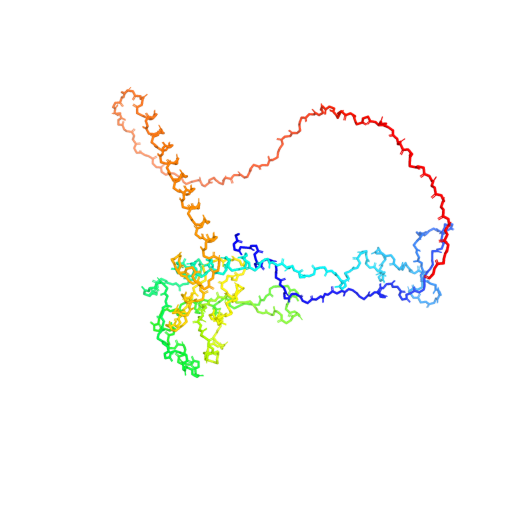9 1.00 68.69 173 ARG A CA 1
ATOM 1345 C C . ARG A 1 173 ? -1.037 -6.244 20.531 1.00 68.69 173 ARG A C 1
ATOM 1347 O O . ARG A 1 173 ? -0.711 -7.404 20.772 1.00 68.69 173 ARG A O 1
ATOM 1354 N N . ILE A 1 174 ? -1.931 -5.972 19.582 1.00 82.88 174 ILE A N 1
ATOM 1355 C CA . ILE A 1 174 ? -2.876 -6.988 19.081 1.00 82.88 174 ILE A CA 1
ATOM 1356 C C . ILE A 1 174 ? -2.390 -7.831 17.883 1.00 82.88 174 ILE A C 1
ATOM 1358 O O . ILE A 1 174 ? -3.066 -8.758 17.422 1.00 82.88 174 ILE A O 1
ATOM 1362 N N . ILE A 1 175 ? -1.212 -7.514 17.335 1.00 85.12 175 ILE A N 1
ATOM 1363 C CA . ILE A 1 175 ? -0.790 -7.983 16.003 1.00 85.12 175 ILE A CA 1
ATOM 1364 C C . ILE A 1 175 ? -0.742 -9.510 15.902 1.00 85.12 175 ILE A C 1
ATOM 1366 O O . ILE A 1 175 ? -1.179 -10.082 14.900 1.00 85.12 175 ILE A O 1
ATOM 1370 N N . LYS A 1 176 ? -0.254 -10.191 16.943 1.00 88.38 176 LYS A N 1
ATOM 1371 C CA . LYS A 1 176 ? -0.067 -11.650 16.928 1.00 88.38 176 LYS A CA 1
ATOM 1372 C C . LYS A 1 176 ? -1.392 -12.414 16.813 1.00 88.38 176 LYS A C 1
ATOM 1374 O O . LYS A 1 176 ? -1.442 -13.398 16.076 1.00 88.38 176 LYS A O 1
ATOM 1379 N N . ALA A 1 177 ? -2.458 -11.943 17.464 1.00 91.62 177 ALA A N 1
ATOM 1380 C CA . ALA A 1 177 ? -3.757 -12.614 17.444 1.00 91.62 177 ALA A CA 1
ATOM 1381 C C . ALA A 1 177 ? -4.515 -12.427 16.119 1.00 91.62 177 ALA A C 1
ATOM 1383 O O . ALA A 1 177 ? -5.215 -13.340 15.686 1.00 91.62 177 ALA A O 1
ATOM 1384 N N . PHE A 1 178 ? -4.354 -11.287 15.440 1.00 91.50 178 PHE A N 1
ATOM 1385 C CA . PHE A 1 178 ? -5.135 -10.971 14.234 1.00 91.50 178 PHE A CA 1
ATOM 1386 C C . PHE A 1 178 ? -4.382 -11.192 12.914 1.00 91.50 178 PHE A C 1
ATOM 1388 O O . PHE A 1 178 ? -5.028 -11.354 11.879 1.00 91.50 178 PHE A O 1
ATOM 1395 N N . ARG A 1 179 ? -3.038 -11.262 12.911 1.00 90.75 179 ARG A N 1
ATOM 1396 C CA . ARG A 1 179 ? -2.237 -11.363 11.667 1.00 90.75 179 ARG A CA 1
ATOM 1397 C C . ARG A 1 179 ? -2.544 -12.585 10.798 1.00 90.75 179 ARG A C 1
ATOM 1399 O O . ARG A 1 179 ? -2.367 -12.517 9.587 1.00 90.75 179 ARG A O 1
ATOM 1406 N N . ASN A 1 180 ? -2.971 -13.695 11.404 1.00 92.81 180 ASN A N 1
ATOM 1407 C CA . ASN A 1 180 ? -3.220 -14.944 10.678 1.00 92.81 18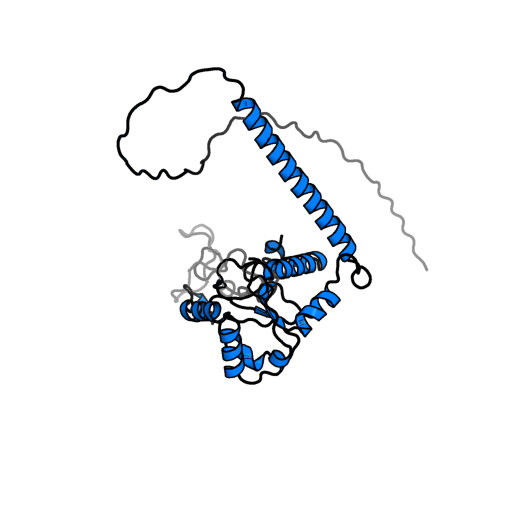0 ASN A CA 1
ATOM 1408 C C . ASN A 1 180 ? -4.597 -14.971 9.989 1.00 92.81 180 ASN A C 1
ATOM 1410 O O . ASN A 1 180 ? -4.853 -15.806 9.123 1.00 92.81 180 ASN A O 1
ATOM 1414 N N . ILE A 1 181 ? -5.507 -14.067 10.364 1.00 93.50 181 ILE A N 1
ATOM 1415 C CA . ILE A 1 181 ? -6.856 -14.035 9.799 1.00 93.50 181 ILE A CA 1
ATOM 1416 C C . ILE A 1 181 ? -6.806 -13.324 8.432 1.00 93.50 181 ILE A C 1
ATOM 1418 O O . ILE A 1 181 ? -6.326 -12.190 8.343 1.00 93.50 181 ILE A O 1
ATOM 1422 N N . PRO A 1 182 ? -7.310 -13.938 7.343 1.00 92.81 182 PRO A N 1
ATOM 1423 C CA . PRO A 1 182 ? -7.272 -13.325 6.024 1.00 92.81 182 PRO A CA 1
ATOM 1424 C C . PRO A 1 182 ? -7.994 -11.992 5.936 1.00 92.81 182 PRO A C 1
ATOM 1426 O O . PRO A 1 182 ? -9.102 -11.818 6.436 1.00 92.81 182 PRO A O 1
ATOM 1429 N N . GLY A 1 183 ? -7.411 -11.088 5.154 1.00 88.81 183 GLY A N 1
ATOM 1430 C CA . GLY A 1 183 ? -8.056 -9.843 4.754 1.00 88.81 183 GLY A CA 1
ATOM 1431 C C . GLY A 1 183 ? -8.071 -8.766 5.832 1.00 88.81 183 GLY A C 1
ATOM 1432 O O . GLY A 1 183 ? -8.227 -7.607 5.452 1.00 88.81 183 GLY A O 1
ATOM 1433 N N . ILE A 1 184 ? -7.850 -9.112 7.105 1.00 91.62 184 ILE A N 1
ATOM 1434 C CA . ILE A 1 184 ? -7.715 -8.156 8.207 1.00 91.62 184 ILE A CA 1
ATOM 1435 C C . ILE A 1 184 ? -6.434 -7.340 8.027 1.00 91.62 184 ILE A C 1
ATOM 1437 O O . ILE A 1 184 ? -5.400 -7.833 7.570 1.00 91.62 184 ILE A O 1
ATOM 1441 N N . THR A 1 185 ? -6.503 -6.056 8.365 1.00 90.50 185 THR A N 1
ATOM 1442 C CA . THR A 1 185 ? -5.312 -5.212 8.492 1.00 90.50 185 THR A CA 1
ATOM 1443 C C . THR A 1 185 ? -5.342 -4.455 9.797 1.00 90.50 185 THR A C 1
ATOM 1445 O O . THR A 1 185 ? -6.404 -4.011 10.219 1.00 90.50 185 THR A O 1
ATOM 1448 N N . LEU A 1 186 ? -4.154 -4.247 10.351 1.00 89.88 186 LEU A N 1
ATOM 1449 C CA . LEU A 1 186 ? -3.947 -3.584 11.629 1.00 89.88 186 LEU A CA 1
ATOM 1450 C C . LEU A 1 186 ? -3.145 -2.295 11.383 1.00 89.88 186 LEU A C 1
ATOM 1452 O O . LEU A 1 186 ? -1.937 -2.362 11.103 1.00 89.88 186 LEU A O 1
ATOM 1456 N N . PRO A 1 187 ? -3.803 -1.131 11.285 1.00 88.81 187 PRO A N 1
ATOM 1457 C CA . PRO A 1 187 ? -3.162 0.168 11.420 1.00 88.81 187 PRO A CA 1
ATOM 1458 C C . PRO A 1 187 ? -3.058 0.560 12.900 1.00 88.81 187 PRO A C 1
ATOM 1460 O O . PRO A 1 187 ? -3.949 0.255 13.687 1.00 88.81 187 PRO A O 1
ATOM 1463 N N . ASN A 1 188 ? -1.975 1.258 13.238 1.00 88.94 188 ASN A N 1
ATOM 1464 C CA . ASN A 1 188 ? -1.838 1.944 14.519 1.00 88.94 188 ASN A CA 1
ATOM 1465 C C . ASN A 1 188 ? -2.521 3.321 14.415 1.00 88.94 188 ASN A C 1
ATOM 1467 O O . ASN A 1 188 ? -2.396 3.976 13.374 1.00 88.94 188 ASN A O 1
ATOM 1471 N N . VAL A 1 189 ? -3.219 3.749 15.466 1.00 86.69 189 VAL A N 1
ATOM 1472 C CA . VAL A 1 189 ? -3.864 5.070 15.580 1.00 86.69 189 VAL A CA 1
ATOM 1473 C C . VAL A 1 189 ? -2.860 6.212 15.467 1.00 86.69 189 VAL A C 1
ATOM 1475 O O . VAL A 1 189 ? -3.103 7.157 14.724 1.00 86.69 189 VAL A O 1
ATOM 1478 N N . SER A 1 190 ? -1.703 6.110 16.130 1.00 86.62 190 SER A N 1
ATOM 1479 C CA . SER A 1 190 ? -0.677 7.165 16.118 1.00 86.62 190 SER A CA 1
ATOM 1480 C C . SER A 1 190 ? -0.007 7.319 14.752 1.00 86.62 190 SER A C 1
ATOM 1482 O O . SER A 1 190 ? 0.487 8.389 14.400 1.00 86.62 190 SER A O 1
ATOM 1484 N N . LYS A 1 191 ? 0.022 6.241 13.958 1.00 84.88 191 LYS A N 1
ATOM 1485 C CA . LYS A 1 191 ? 0.629 6.201 12.617 1.00 84.88 191 LYS A CA 1
ATOM 1486 C C . LYS A 1 191 ? -0.355 5.594 11.606 1.00 84.88 191 LYS A C 1
ATOM 1488 O O . LYS A 1 191 ? -0.107 4.500 11.076 1.00 84.88 191 LYS A O 1
ATOM 1493 N N . PRO A 1 192 ? -1.470 6.284 11.307 1.00 82.38 192 PRO A N 1
ATOM 1494 C CA . PRO A 1 192 ? -2.507 5.743 10.448 1.00 82.38 192 PRO A CA 1
ATOM 1495 C C . PRO A 1 192 ? -2.024 5.731 9.000 1.00 82.38 192 PRO A C 1
ATOM 1497 O O . PRO A 1 192 ? -1.609 6.741 8.428 1.00 82.38 192 PRO A O 1
ATOM 1500 N N . ASN A 1 193 ? -2.074 4.553 8.382 1.00 87.19 193 ASN A N 1
ATOM 1501 C CA . ASN A 1 193 ? -1.659 4.382 6.997 1.00 87.19 193 ASN A CA 1
ATOM 1502 C C . ASN A 1 193 ? -2.872 4.486 6.066 1.00 87.19 193 ASN A C 1
ATOM 1504 O O . ASN A 1 193 ? -3.733 3.602 6.058 1.00 87.19 193 ASN A O 1
ATOM 1508 N N . LEU A 1 194 ? -2.890 5.521 5.223 1.00 86.69 194 LEU A N 1
ATOM 1509 C CA . LEU A 1 194 ? -3.950 5.748 4.240 1.00 86.69 194 LEU A CA 1
ATOM 1510 C C . LEU A 1 194 ? -4.167 4.544 3.310 1.00 86.69 194 LEU A C 1
ATOM 1512 O O . LEU A 1 194 ? -5.305 4.225 2.995 1.00 86.69 194 LEU A O 1
ATOM 1516 N N . LEU A 1 195 ? -3.108 3.824 2.921 1.00 87.62 195 LEU A N 1
ATOM 1517 C CA . LEU A 1 195 ? -3.218 2.648 2.043 1.00 87.62 195 LEU A CA 1
ATOM 1518 C C . LEU A 1 195 ? -3.931 1.470 2.719 1.00 87.62 195 LEU A C 1
ATOM 1520 O O . LEU A 1 195 ? -4.500 0.612 2.043 1.00 87.62 195 LEU A O 1
ATOM 1524 N N . LYS A 1 196 ? -3.882 1.412 4.057 1.00 88.00 196 LYS A N 1
ATOM 1525 C CA . LYS A 1 196 ? -4.642 0.438 4.842 1.00 88.00 196 LYS A CA 1
ATOM 1526 C C . LYS A 1 196 ? -6.081 0.923 5.039 1.00 88.00 196 LYS A C 1
ATOM 1528 O O . LYS A 1 196 ? -6.985 0.110 4.928 1.00 88.00 196 LYS A O 1
ATOM 1533 N N . LEU A 1 197 ? -6.327 2.207 5.279 1.00 87.62 197 LEU A N 1
ATOM 1534 C CA . LEU A 1 197 ? -7.694 2.711 5.478 1.00 87.62 197 LEU A CA 1
ATOM 1535 C C . LEU A 1 197 ? -8.514 2.738 4.178 1.00 87.62 197 LEU A C 1
ATOM 1537 O O . LEU A 1 197 ? -9.652 2.289 4.172 1.00 87.62 197 LEU A O 1
ATOM 1541 N N . ALA A 1 198 ? -7.917 3.179 3.071 1.00 87.50 198 ALA A N 1
ATOM 1542 C CA . ALA A 1 198 ? -8.555 3.309 1.761 1.00 87.50 198 ALA A CA 1
ATOM 1543 C C . ALA A 1 198 ? -7.793 2.493 0.694 1.00 87.50 198 ALA A C 1
ATOM 1545 O O . ALA A 1 198 ? -7.040 3.052 -0.117 1.00 87.50 198 ALA A O 1
ATOM 1546 N N . PRO A 1 199 ? -7.917 1.150 0.696 1.00 86.50 199 PRO A N 1
ATOM 1547 C CA . PRO A 1 199 ? -7.242 0.311 -0.286 1.00 86.50 199 PRO A CA 1
ATOM 1548 C C . PRO A 1 199 ? -7.762 0.619 -1.697 1.00 86.50 199 PRO A C 1
ATOM 1550 O O . PRO A 1 199 ? -8.962 0.599 -1.952 1.00 86.50 199 PRO A O 1
ATOM 1553 N N . GLY A 1 200 ? -6.848 0.903 -2.628 1.00 83.12 200 GLY A N 1
ATOM 1554 C CA . GLY A 1 200 ? -7.204 1.277 -4.003 1.00 83.12 200 GLY A CA 1
ATOM 1555 C C . GLY A 1 200 ? -7.780 2.691 -4.152 1.00 83.12 200 GLY A C 1
ATOM 1556 O O . GLY A 1 200 ? -8.264 3.023 -5.224 1.00 83.12 200 GLY A O 1
ATOM 1557 N N . GLY A 1 201 ? -7.735 3.519 -3.101 1.00 84.44 201 GLY A N 1
ATOM 1558 C CA . GLY A 1 201 ? -8.293 4.877 -3.103 1.00 84.44 201 GLY A CA 1
ATOM 1559 C C . GLY A 1 201 ? -9.776 4.957 -2.746 1.00 84.44 201 GLY A C 1
ATOM 1560 O O . GLY A 1 201 ? -10.259 6.033 -2.403 1.00 84.44 201 GLY A O 1
ATOM 1561 N N . HIS A 1 202 ? -10.476 3.822 -2.712 1.00 84.56 202 HIS A N 1
ATOM 1562 C CA . HIS A 1 202 ? -11.857 3.766 -2.255 1.00 84.56 202 HIS A CA 1
ATOM 1563 C C . HIS A 1 202 ? -11.935 4.018 -0.748 1.00 84.56 202 HIS A C 1
ATOM 1565 O O . HIS A 1 202 ? -11.353 3.290 0.059 1.00 84.56 202 HIS A O 1
ATOM 1571 N N . VAL A 1 203 ? -12.659 5.074 -0.388 1.00 77.56 203 VAL A N 1
ATOM 1572 C CA . VAL A 1 203 ? -13.096 5.345 0.983 1.00 77.56 203 VAL A CA 1
ATOM 1573 C C . VAL A 1 203 ? -14.195 4.357 1.385 1.00 77.56 203 VAL A C 1
ATOM 1575 O O . VAL A 1 203 ? -14.749 3.683 0.520 1.00 77.56 203 VAL A O 1
ATOM 1578 N N . LEU A 1 204 ? -14.531 4.298 2.678 1.00 81.00 204 LEU A N 1
ATOM 1579 C CA . LEU A 1 204 ? -15.528 3.383 3.257 1.00 81.00 204 LEU A CA 1
ATOM 1580 C C . LEU A 1 204 ? -15.007 1.945 3.437 1.00 81.00 204 LEU A C 1
ATOM 1582 O O . LEU A 1 204 ? -15.566 0.985 2.910 1.00 81.00 204 LEU A O 1
ATOM 1586 N N . ARG A 1 205 ? -13.928 1.772 4.202 1.00 85.81 205 ARG A N 1
ATOM 1587 C CA . ARG A 1 205 ? -13.529 0.450 4.699 1.00 85.81 205 ARG A CA 1
ATOM 1588 C C . ARG A 1 205 ? -14.117 0.248 6.092 1.00 85.81 205 ARG A C 1
ATOM 1590 O O . ARG A 1 205 ? -13.929 1.102 6.948 1.00 85.81 205 ARG A O 1
ATOM 1597 N N . SER A 1 206 ? -14.768 -0.893 6.328 1.00 85.69 206 SER A N 1
ATOM 1598 C CA . SER A 1 206 ? -15.254 -1.256 7.668 1.00 85.69 206 SER A CA 1
ATOM 1599 C C . SER A 1 206 ? -14.085 -1.333 8.660 1.00 85.69 206 SER A C 1
ATOM 1601 O O . SER A 1 206 ? -13.124 -2.086 8.433 1.00 85.69 206 SER A O 1
ATOM 1603 N N . CYS A 1 207 ? -14.177 -0.541 9.730 1.00 87.81 207 CYS A N 1
ATOM 1604 C CA . CYS A 1 207 ? -13.196 -0.448 10.805 1.00 87.81 207 CYS A CA 1
ATOM 1605 C C . CYS A 1 207 ? -13.809 -0.901 12.135 1.00 87.81 207 CYS A C 1
ATOM 1607 O O . CYS A 1 207 ? -14.953 -0.572 12.433 1.00 87.81 207 CYS A O 1
ATOM 1609 N N . VAL A 1 208 ? -13.028 -1.636 12.921 1.00 89.69 208 VAL A N 1
ATOM 1610 C CA . VAL A 1 208 ? -13.304 -1.980 14.318 1.00 89.69 208 VAL A CA 1
ATOM 1611 C C . VAL A 1 208 ? -12.278 -1.246 15.163 1.00 89.69 208 VAL A C 1
ATOM 1613 O O . VAL A 1 208 ? -11.081 -1.366 14.896 1.00 89.69 208 VAL A O 1
ATOM 1616 N N . TRP A 1 209 ? -12.735 -0.486 16.143 1.00 91.19 209 TRP A N 1
ATOM 1617 C CA . TRP A 1 209 ? -11.898 0.331 17.013 1.00 91.19 209 TRP A CA 1
ATOM 1618 C C . TRP A 1 209 ? -11.773 -0.312 18.387 1.00 91.19 209 TRP A C 1
ATOM 1620 O O . TRP A 1 209 ? -12.723 -0.928 18.858 1.00 91.19 209 TRP A O 1
ATOM 1630 N N . THR A 1 210 ? -10.622 -0.165 19.037 1.00 91.88 210 THR A N 1
ATOM 1631 C CA . THR A 1 210 ? -10.547 -0.307 20.498 1.00 91.88 210 THR A CA 1
ATOM 1632 C C . THR A 1 210 ? -10.922 1.017 21.162 1.00 91.88 210 THR A C 1
ATOM 1634 O O . THR A 1 210 ? -10.754 2.084 20.568 1.00 91.88 210 THR A O 1
ATOM 1637 N N . GLU A 1 211 ? -11.454 0.966 22.376 1.00 91.19 211 GLU A N 1
ATOM 1638 C CA . GLU A 1 211 ? -11.883 2.151 23.127 1.00 91.19 211 GLU A CA 1
ATOM 1639 C C . GLU A 1 211 ? -10.746 3.177 23.287 1.00 91.19 211 GLU A C 1
ATOM 1641 O O . GLU A 1 211 ? -10.882 4.342 22.901 1.00 91.19 211 GLU A O 1
ATOM 1646 N N . SER A 1 212 ? -9.572 2.728 23.734 1.00 90.75 212 SER A N 1
ATOM 1647 C CA . SER A 1 212 ? -8.358 3.545 23.835 1.00 90.75 212 SER A CA 1
ATOM 1648 C C . SER A 1 212 ? -7.891 4.100 22.490 1.00 90.75 212 SER A C 1
ATOM 1650 O O . SER A 1 212 ? -7.332 5.196 22.428 1.00 90.75 212 SER A O 1
ATOM 1652 N N . ALA A 1 213 ? -8.098 3.364 21.395 1.00 90.81 213 ALA A N 1
ATOM 1653 C CA . ALA A 1 213 ? -7.778 3.832 20.053 1.00 90.81 213 ALA A CA 1
ATOM 1654 C C . ALA A 1 213 ? -8.720 4.951 19.597 1.00 90.81 213 ALA A C 1
ATOM 1656 O O . ALA A 1 213 ? -8.281 5.906 18.955 1.00 90.81 213 ALA A O 1
ATOM 1657 N N . PHE A 1 214 ? -10.003 4.838 19.936 1.00 90.50 214 PHE A N 1
ATOM 1658 C CA . PHE A 1 214 ? -11.007 5.832 19.591 1.00 90.50 214 PHE A CA 1
ATOM 1659 C C . PHE A 1 214 ? -10.771 7.147 20.347 1.00 90.50 214 PHE A C 1
ATOM 1661 O O . PHE A 1 214 ? -10.718 8.202 19.719 1.00 90.50 214 PHE A O 1
ATOM 1668 N N . ARG A 1 215 ? -10.497 7.081 21.659 1.00 90.50 215 ARG A N 1
ATOM 1669 C CA . ARG A 1 215 ? -10.160 8.262 22.481 1.00 90.50 215 ARG A CA 1
ATOM 1670 C C . ARG A 1 215 ? -8.914 8.993 21.975 1.00 90.50 215 ARG A C 1
ATOM 1672 O O . ARG A 1 215 ? -8.959 10.191 21.720 1.00 90.50 215 ARG A O 1
ATOM 1679 N N . LYS A 1 216 ? -7.829 8.259 21.704 1.00 88.31 216 LYS A N 1
ATOM 1680 C CA . LYS A 1 216 ? -6.594 8.840 21.143 1.00 88.31 216 LYS A CA 1
ATOM 1681 C C . LYS A 1 216 ? -6.786 9.471 19.767 1.00 88.31 216 LYS A C 1
ATOM 1683 O O . LYS A 1 216 ? -6.043 10.374 19.394 1.00 88.31 216 LYS A O 1
ATOM 1688 N N . SER A 1 217 ? -7.745 8.991 18.975 1.00 85.44 217 SER A N 1
ATOM 1689 C CA . SER A 1 217 ? -8.047 9.614 17.685 1.00 85.44 217 SER A CA 1
ATOM 1690 C C . SER A 1 217 ? -8.551 11.048 17.868 1.00 85.44 217 SER A C 1
ATOM 1692 O O . SER A 1 217 ? -8.195 11.911 17.065 1.00 85.44 217 SER A O 1
ATOM 1694 N N . ASP A 1 218 ? -9.341 11.311 18.909 1.00 86.25 218 ASP A N 1
ATOM 1695 C CA . ASP A 1 218 ? -9.819 12.661 19.213 1.00 86.25 218 ASP A CA 1
ATOM 1696 C C . ASP A 1 218 ? -8.670 13.572 19.667 1.00 86.25 218 ASP A C 1
ATOM 1698 O O . ASP A 1 218 ? -8.530 14.682 19.166 1.00 86.25 218 ASP A O 1
ATOM 1702 N N . GLU A 1 219 ? -7.745 13.064 20.487 1.00 85.62 219 GLU A N 1
ATOM 1703 C CA . GLU A 1 219 ? -6.535 13.799 20.890 1.00 85.62 219 GLU A CA 1
ATOM 1704 C C . GLU A 1 219 ? -5.634 14.167 19.694 1.00 85.62 219 GLU A C 1
ATOM 1706 O O . GLU A 1 219 ? -5.112 15.280 19.607 1.00 85.62 219 GLU A O 1
ATOM 1711 N N . LEU A 1 220 ? -5.442 13.238 18.749 1.00 82.75 220 LEU A N 1
ATOM 1712 C CA . LEU A 1 220 ? -4.530 13.423 17.613 1.00 82.75 220 LEU A CA 1
ATOM 1713 C C . LEU A 1 220 ? -5.081 14.348 16.527 1.00 82.75 220 LEU A C 1
ATOM 1715 O O . LEU A 1 220 ? -4.324 15.090 15.891 1.00 82.75 220 LEU A O 1
ATOM 1719 N N . TYR A 1 221 ? -6.378 14.249 16.243 1.00 79.69 221 TYR A N 1
ATOM 1720 C CA . TYR A 1 221 ? -7.006 15.029 15.179 1.00 79.69 221 TYR A CA 1
ATOM 1721 C C . TYR A 1 221 ? -7.673 16.301 15.695 1.00 79.69 221 TYR A C 1
ATOM 1723 O O . TYR A 1 221 ? -7.736 17.277 14.941 1.00 79.69 221 TYR A O 1
ATOM 1731 N N . GLY A 1 222 ? -8.071 16.311 16.966 1.00 76.25 222 GLY A N 1
ATOM 1732 C CA . GLY A 1 222 ? -8.802 17.385 17.613 1.00 76.25 222 GLY A CA 1
ATOM 1733 C C . GLY A 1 222 ? -10.234 17.516 17.102 1.00 76.25 222 GLY A C 1
ATOM 1734 O O . GLY A 1 222 ? -10.593 17.084 16.001 1.00 76.25 222 GLY A O 1
ATOM 1735 N N . THR A 1 223 ? -11.044 18.216 17.883 1.00 74.44 223 THR A N 1
ATOM 1736 C CA . THR A 1 223 ? -12.332 18.735 17.435 1.00 74.44 223 THR A CA 1
ATOM 1737 C C . THR A 1 223 ? -12.159 20.098 16.761 1.00 74.44 223 THR A C 1
ATOM 1739 O O . THR A 1 223 ? -11.138 20.778 16.876 1.00 74.44 223 THR A O 1
ATOM 1742 N N . TRP A 1 224 ? -13.201 20.547 16.063 1.00 64.25 224 TRP A N 1
ATOM 1743 C CA . TRP A 1 224 ? -13.236 21.857 15.398 1.00 64.25 224 TRP A CA 1
ATOM 1744 C C . TRP A 1 224 ? -13.087 23.036 16.374 1.00 64.25 224 TRP A C 1
ATOM 1746 O O . TRP A 1 224 ? -12.734 24.139 15.950 1.00 64.25 224 TRP A O 1
ATOM 1756 N N . GLN A 1 225 ? -13.372 22.802 17.658 1.00 62.94 225 GLN A N 1
ATOM 1757 C CA . GLN A 1 225 ? -13.285 23.781 18.740 1.00 62.94 225 GLN A CA 1
ATOM 1758 C C . GLN A 1 225 ? -11.918 23.728 19.443 1.00 62.94 225 GLN A C 1
ATOM 1760 O O . GLN A 1 225 ? -11.368 24.772 19.795 1.00 62.94 225 GLN A O 1
ATOM 1765 N N . SER A 1 226 ? -11.308 22.545 19.568 1.00 59.25 226 SER A N 1
ATOM 1766 C CA . SER A 1 226 ? -9.984 22.368 20.170 1.00 59.25 226 SER A CA 1
ATOM 1767 C C . SER A 1 226 ? -8.858 22.641 19.155 1.00 59.25 226 SER A C 1
ATOM 1769 O O . SER A 1 226 ? -8.191 21.736 18.657 1.00 59.25 226 SER A O 1
ATOM 1771 N N . LEU A 1 227 ? -8.618 23.916 18.841 1.00 55.66 227 LEU A N 1
ATOM 1772 C CA . LEU A 1 227 ? -7.533 24.363 17.946 1.00 55.66 227 LEU A CA 1
ATOM 1773 C C . LEU A 1 227 ? -6.119 24.219 18.549 1.00 55.66 227 LEU A C 1
ATOM 1775 O O . LEU A 1 227 ? -5.134 24.379 17.830 1.00 55.66 227 LEU A O 1
ATOM 1779 N N . LYS A 1 228 ? -6.007 23.948 19.858 1.00 49.47 228 LYS A N 1
ATOM 1780 C CA . LYS A 1 228 ? -4.773 24.145 20.642 1.00 49.47 228 LYS A CA 1
ATOM 1781 C C . LYS A 1 228 ? -3.591 23.237 20.260 1.00 49.47 228 LYS A C 1
ATOM 1783 O O . LYS A 1 228 ? -2.460 23.674 20.415 1.00 49.47 228 LYS A O 1
ATOM 1788 N N . LEU A 1 229 ? -3.815 22.025 19.737 1.00 54.03 229 LEU A N 1
ATOM 1789 C CA . LEU A 1 229 ? -2.734 21.063 19.428 1.00 54.03 229 LEU A CA 1
ATOM 1790 C C . LEU A 1 229 ? -2.394 20.938 17.932 1.00 54.03 229 LEU A C 1
ATOM 1792 O O . LEU A 1 229 ? -1.346 20.400 17.579 1.00 54.03 229 LEU A O 1
ATOM 1796 N N . ASN A 1 230 ? -3.250 21.431 17.028 1.00 55.00 230 ASN A N 1
ATOM 1797 C CA . ASN A 1 230 ? -3.051 21.277 15.587 1.00 55.00 230 ASN A CA 1
ATOM 1798 C C . ASN A 1 230 ? -3.468 22.553 14.828 1.00 55.00 230 ASN A C 1
ATOM 1800 O O . ASN A 1 230 ? -4.669 22.786 14.647 1.00 55.00 230 ASN A O 1
ATOM 1804 N N . PRO A 1 231 ? -2.519 23.344 14.284 1.00 56.03 231 PRO A N 1
ATOM 1805 C CA . PRO A 1 231 ? -2.821 24.574 13.533 1.00 56.03 231 PRO A CA 1
ATOM 1806 C C . PRO A 1 231 ? -3.684 24.339 12.272 1.00 56.03 231 PRO A C 1
ATOM 1808 O O . PRO A 1 231 ? -4.158 25.280 11.637 1.00 56.03 231 PRO A O 1
ATOM 1811 N N . TYR A 1 232 ? -3.937 23.075 11.915 1.00 57.81 232 TYR A N 1
ATOM 1812 C CA . TYR A 1 232 ? -4.769 22.644 10.796 1.00 57.81 232 TYR A CA 1
ATOM 1813 C C . TYR A 1 232 ? -6.287 22.722 11.026 1.00 57.81 232 TYR A C 1
ATOM 1815 O O . TYR A 1 232 ? -7.045 22.773 10.050 1.00 57.81 232 TYR A O 1
ATOM 1823 N N . ALA A 1 233 ? -6.759 22.765 12.276 1.00 57.53 233 ALA A N 1
ATOM 1824 C CA . ALA A 1 233 ? -8.197 22.811 12.553 1.00 57.53 233 ALA A CA 1
ATOM 1825 C C . ALA A 1 233 ? -8.857 24.095 11.999 1.00 57.53 233 ALA A C 1
ATOM 1827 O O . ALA A 1 233 ? -10.000 24.048 11.548 1.00 57.53 233 ALA A O 1
ATOM 1828 N N . LYS A 1 234 ? -8.117 25.211 11.873 1.00 54.53 234 LYS A N 1
ATOM 1829 C CA . LYS A 1 234 ? -8.605 26.467 11.261 1.00 54.53 234 LYS A CA 1
ATOM 1830 C C . LYS A 1 234 ? -8.854 26.327 9.753 1.00 54.53 234 LYS A C 1
ATOM 1832 O O . LYS A 1 234 ? -9.866 26.803 9.239 1.00 54.53 234 LYS A O 1
ATOM 1837 N N . THR A 1 235 ? -7.956 25.650 9.035 1.00 63.69 235 THR A N 1
ATOM 1838 C CA . THR A 1 235 ? -8.091 25.406 7.588 1.00 63.69 235 THR A CA 1
ATOM 1839 C C . THR A 1 235 ? -9.184 24.381 7.297 1.00 63.69 235 THR A C 1
ATOM 1841 O O . THR A 1 235 ? -9.955 24.560 6.355 1.00 63.69 235 THR A O 1
ATOM 1844 N N . MET A 1 236 ? -9.295 23.337 8.127 1.00 62.75 236 MET A N 1
ATOM 1845 C CA . MET A 1 236 ? -10.422 22.402 8.078 1.00 62.75 236 MET A CA 1
ATOM 1846 C C . MET A 1 236 ? -11.742 23.145 8.299 1.00 62.75 236 MET A C 1
ATOM 1848 O O . MET A 1 236 ? -12.619 23.026 7.442 1.00 62.75 236 MET A O 1
ATOM 1852 N N . ARG A 1 237 ? -11.834 23.987 9.351 1.00 59.62 237 ARG A N 1
ATOM 1853 C CA . ARG A 1 237 ? -12.972 24.884 9.669 1.00 59.62 237 ARG A CA 1
ATOM 1854 C C . ARG A 1 237 ? -13.430 25.678 8.468 1.00 59.62 237 ARG A C 1
ATOM 1856 O O . ARG A 1 237 ? -14.579 25.557 8.051 1.00 59.62 237 ARG A O 1
ATOM 1863 N N . ARG A 1 238 ? -12.505 26.405 7.852 1.00 70.44 238 ARG A N 1
ATOM 1864 C CA . ARG A 1 238 ? -12.792 27.193 6.654 1.00 70.44 238 ARG A CA 1
ATOM 1865 C C . ARG A 1 238 ? -13.321 26.323 5.509 1.00 70.44 238 ARG A C 1
ATOM 1867 O O . ARG A 1 238 ? -14.324 26.669 4.897 1.00 70.44 238 ARG A O 1
ATOM 1874 N N . ASN A 1 239 ? -12.698 25.175 5.248 1.00 73.00 239 ASN A N 1
ATOM 1875 C CA . ASN A 1 239 ? -13.075 24.318 4.124 1.00 73.00 239 ASN A CA 1
ATOM 1876 C C . ASN A 1 239 ? -14.429 23.618 4.313 1.00 73.00 239 ASN A C 1
ATOM 1878 O O . ASN A 1 239 ? -15.167 23.500 3.338 1.00 73.00 239 ASN A O 1
ATOM 1882 N N . ALA A 1 240 ? -14.785 23.176 5.524 1.00 73.19 240 ALA A N 1
ATOM 1883 C CA . ALA A 1 240 ? -16.101 22.572 5.752 1.00 73.19 240 ALA A CA 1
ATOM 1884 C C . ALA A 1 240 ? -17.225 23.601 5.762 1.00 73.19 240 ALA A C 1
ATOM 1886 O O . ALA A 1 240 ? -18.267 23.319 5.182 1.00 73.19 240 ALA A O 1
ATOM 1887 N N . ILE A 1 241 ? -17.008 24.792 6.330 1.00 78.38 241 ILE A N 1
ATOM 1888 C CA . ILE A 1 241 ? -17.996 25.880 6.271 1.00 78.38 241 ILE A CA 1
ATOM 1889 C C . ILE A 1 241 ? -18.277 26.244 4.808 1.00 78.38 241 ILE A C 1
ATOM 1891 O O . ILE A 1 241 ? -19.431 26.283 4.388 1.00 78.38 241 ILE A O 1
ATOM 1895 N N . LEU A 1 242 ? -17.230 26.418 3.995 1.00 80.50 242 LEU A N 1
ATOM 1896 C CA . LEU A 1 242 ? -17.385 26.704 2.565 1.00 80.50 242 LEU A CA 1
ATOM 1897 C C . LEU A 1 242 ? -18.078 25.562 1.805 1.00 80.50 242 LEU A C 1
ATOM 1899 O O . LEU A 1 242 ? -18.851 25.822 0.885 1.00 80.50 242 LEU A O 1
ATOM 1903 N N . LEU A 1 243 ? -17.822 24.303 2.173 1.00 79.06 243 LEU A N 1
ATOM 1904 C CA . LEU A 1 243 ? -18.481 23.145 1.567 1.00 79.06 243 LEU A CA 1
ATOM 1905 C C . LEU A 1 243 ? -19.964 23.067 1.958 1.00 79.06 243 LEU A C 1
ATOM 1907 O O . LEU A 1 243 ? -20.804 22.841 1.093 1.00 79.06 243 LEU A O 1
ATOM 1911 N N . GLN A 1 244 ? -20.292 23.272 3.235 1.00 82.81 244 GLN A N 1
ATOM 1912 C CA . GLN A 1 244 ? -21.668 23.293 3.733 1.00 82.81 244 GLN A CA 1
ATOM 1913 C C . GLN A 1 244 ? -22.462 24.426 3.086 1.00 82.81 244 GLN A C 1
ATOM 1915 O O . GLN A 1 244 ? -23.548 24.172 2.576 1.00 82.81 244 GLN A O 1
ATOM 1920 N N . ALA A 1 245 ? -21.891 25.631 3.001 1.00 81.56 245 ALA A N 1
ATOM 1921 C CA . ALA A 1 245 ? -22.509 26.769 2.326 1.00 81.56 245 ALA A CA 1
ATOM 1922 C C . ALA A 1 245 ? -22.747 26.496 0.831 1.00 81.56 245 ALA A C 1
ATOM 1924 O O . ALA A 1 245 ? -23.836 26.754 0.321 1.00 81.56 245 ALA A O 1
ATOM 1925 N N . LYS A 1 246 ? -21.771 25.903 0.125 1.00 88.69 246 LYS A N 1
ATOM 1926 C CA . LYS A 1 246 ? -21.943 25.497 -1.281 1.00 88.69 246 LYS A CA 1
ATOM 1927 C C . LYS A 1 246 ? -23.015 24.423 -1.453 1.00 88.69 246 LYS A C 1
ATOM 1929 O O . LYS A 1 246 ? -23.842 24.540 -2.347 1.00 88.69 246 LYS A O 1
ATOM 1934 N N . ASN A 1 247 ? -23.023 23.394 -0.608 1.00 87.44 247 ASN A N 1
ATOM 1935 C CA . ASN A 1 247 ? -24.014 22.320 -0.675 1.00 87.44 247 ASN A CA 1
ATOM 1936 C C . ASN A 1 247 ? -25.422 22.825 -0.336 1.00 87.44 247 ASN A C 1
ATOM 1938 O O . ASN A 1 247 ? -26.383 22.408 -0.976 1.00 87.44 247 ASN A O 1
ATOM 1942 N N . HIS A 1 248 ? -25.536 23.732 0.637 1.00 85.06 248 HIS A N 1
ATOM 1943 C CA . HIS A 1 248 ? -26.782 24.414 0.967 1.00 85.06 248 HIS A CA 1
ATOM 1944 C C . HIS A 1 248 ? -27.277 25.226 -0.229 1.00 85.06 248 HIS A C 1
ATOM 1946 O O . HIS A 1 248 ? -28.409 25.030 -0.652 1.00 85.06 248 HIS A O 1
ATOM 1952 N N . LYS A 1 249 ? -26.406 26.038 -0.841 1.00 88.94 249 LYS A N 1
ATOM 1953 C CA . LYS A 1 249 ? -26.732 26.804 -2.049 1.00 88.94 249 LYS A CA 1
ATOM 1954 C C . LYS A 1 249 ? -27.219 25.900 -3.184 1.00 88.94 249 LYS A C 1
ATOM 1956 O O . LYS A 1 249 ? -28.324 26.083 -3.658 1.00 88.94 249 LYS A O 1
ATOM 1961 N N . ILE A 1 250 ? -26.482 24.837 -3.515 1.00 90.19 250 ILE A N 1
ATOM 1962 C CA . ILE A 1 250 ? -26.889 23.867 -4.551 1.00 90.19 250 ILE A CA 1
ATOM 1963 C C . ILE A 1 250 ? -28.245 23.219 -4.228 1.00 90.19 250 ILE A C 1
ATOM 1965 O O . ILE A 1 250 ? -29.033 22.951 -5.134 1.00 90.19 250 ILE A O 1
ATOM 1969 N N . ARG A 1 251 ? -28.527 22.922 -2.953 1.00 87.94 251 ARG A N 1
ATOM 1970 C CA . ARG A 1 251 ? -29.813 22.349 -2.536 1.00 87.94 251 ARG A CA 1
ATOM 1971 C C . ARG A 1 251 ? -30.949 23.358 -2.680 1.00 87.94 251 ARG A C 1
ATOM 1973 O O . ARG A 1 251 ? -32.013 22.963 -3.140 1.00 87.94 251 ARG A O 1
ATOM 1980 N N . MET A 1 252 ? -30.713 24.616 -2.313 1.00 88.94 252 MET A N 1
ATOM 1981 C CA . MET A 1 252 ? -31.683 25.700 -2.468 1.00 88.94 252 MET A CA 1
ATOM 1982 C C . MET A 1 252 ? -31.933 26.011 -3.943 1.00 88.94 252 MET A C 1
ATOM 1984 O O . MET A 1 252 ? -33.086 26.059 -4.341 1.00 88.94 252 MET A O 1
ATOM 1988 N N . ASP A 1 253 ? -30.891 26.071 -4.773 1.00 89.88 253 ASP A N 1
ATOM 1989 C CA . ASP A 1 253 ? -31.009 26.274 -6.222 1.00 89.88 253 ASP A CA 1
ATOM 1990 C C . ASP A 1 253 ? -31.798 25.127 -6.883 1.00 89.88 253 ASP A C 1
ATOM 1992 O O . ASP A 1 253 ? -32.655 25.352 -7.733 1.00 89.88 253 ASP A O 1
ATOM 1996 N N . ARG A 1 254 ? -31.569 23.874 -6.456 1.00 86.31 254 ARG A N 1
ATOM 1997 C CA . ARG A 1 254 ? -32.350 22.711 -6.920 1.00 86.31 254 ARG A CA 1
ATOM 1998 C C . ARG A 1 254 ? -33.795 22.725 -6.429 1.00 86.31 254 ARG A C 1
ATOM 2000 O O . ARG A 1 254 ? -34.673 22.287 -7.163 1.00 86.31 254 ARG A O 1
ATOM 2007 N N . ALA A 1 255 ? -34.036 23.161 -5.195 1.00 84.44 255 ALA A N 1
ATOM 2008 C CA . ALA A 1 255 ? -35.382 23.267 -4.641 1.00 84.44 255 ALA A CA 1
ATOM 2009 C C . ALA A 1 255 ? -36.172 24.389 -5.325 1.00 84.44 255 ALA A C 1
ATOM 2011 O O . ALA A 1 255 ? -37.320 24.167 -5.687 1.00 84.44 255 ALA A O 1
ATOM 2012 N N . ALA A 1 256 ? -35.535 25.535 -5.574 1.00 85.12 256 ALA A N 1
ATOM 2013 C CA . ALA A 1 256 ? -36.093 26.641 -6.340 1.00 85.12 256 ALA A CA 1
ATOM 2014 C C . ALA A 1 256 ? -36.427 26.199 -7.771 1.00 85.12 256 ALA A C 1
ATOM 2016 O O . ALA A 1 256 ? -37.573 26.313 -8.183 1.00 85.12 256 ALA A O 1
ATOM 2017 N N . ALA A 1 257 ? -35.492 25.554 -8.479 1.00 86.00 257 ALA A N 1
ATOM 2018 C CA . ALA A 1 257 ? -35.752 25.018 -9.819 1.00 86.00 257 ALA A CA 1
ATOM 2019 C C . ALA A 1 257 ? -36.900 23.986 -9.854 1.00 86.00 257 ALA A C 1
ATOM 2021 O O . ALA A 1 257 ? -37.641 23.914 -10.828 1.00 86.00 257 ALA A O 1
ATOM 2022 N N . ALA A 1 258 ? -37.069 23.187 -8.795 1.00 81.69 258 ALA A N 1
ATOM 2023 C CA . ALA A 1 258 ? -38.174 22.236 -8.681 1.00 81.69 258 ALA A CA 1
ATOM 2024 C C . ALA A 1 258 ? -39.519 22.887 -8.306 1.00 81.69 258 ALA A C 1
ATOM 2026 O O . ALA A 1 258 ? -40.560 22.268 -8.524 1.00 81.69 258 ALA A O 1
ATOM 2027 N N . LEU A 1 259 ? -39.511 24.081 -7.707 1.00 77.75 259 LEU A N 1
ATOM 2028 C CA . LEU A 1 259 ? -40.713 24.872 -7.439 1.00 77.75 259 LEU A CA 1
ATOM 2029 C C . LEU A 1 259 ? -41.153 25.629 -8.695 1.00 77.75 259 LEU A C 1
ATOM 2031 O O . LEU A 1 259 ? -42.327 25.539 -9.033 1.00 77.75 259 LEU A O 1
ATOM 2035 N N . GLU A 1 260 ? -40.215 26.243 -9.420 1.00 75.88 260 GLU A N 1
ATOM 2036 C CA . GLU A 1 260 ? -40.468 26.899 -10.715 1.00 75.88 260 GLU A CA 1
ATOM 2037 C C . GLU A 1 260 ? -41.054 25.910 -11.740 1.00 75.88 260 GLU A C 1
ATOM 2039 O O . GLU A 1 260 ? -42.109 26.144 -12.323 1.00 75.88 260 GLU A O 1
ATOM 2044 N N . ALA A 1 261 ? -40.477 24.707 -11.844 1.00 75.38 261 ALA A N 1
ATOM 2045 C CA . ALA A 1 261 ? -41.012 23.658 -12.717 1.00 75.38 261 ALA A CA 1
ATOM 2046 C C . ALA A 1 261 ? -42.437 23.190 -12.337 1.00 75.38 261 ALA A C 1
ATOM 2048 O O . ALA A 1 261 ? -43.145 22.638 -13.174 1.00 75.38 261 ALA A O 1
ATOM 2049 N N . LYS A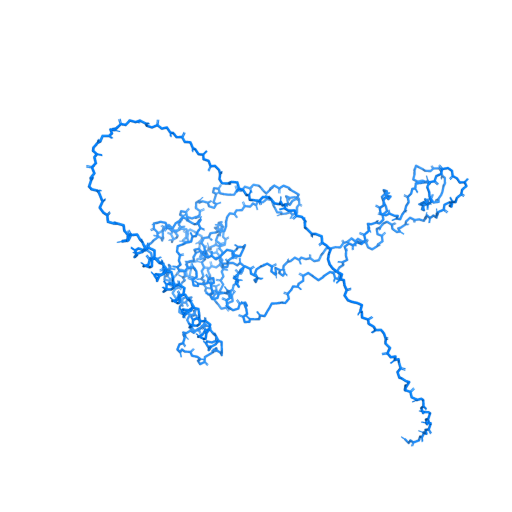 1 262 ? -42.869 23.383 -11.081 1.00 70.81 262 LYS A N 1
ATOM 2050 C CA . LYS A 1 262 ? -44.230 23.052 -10.616 1.00 70.81 262 LYS A CA 1
ATOM 2051 C C . LYS A 1 262 ? -45.217 24.207 -10.785 1.00 70.81 262 LYS A C 1
ATOM 2053 O O . LYS A 1 262 ? -46.419 23.947 -10.850 1.00 70.81 262 LYS A O 1
ATOM 2058 N N . SER A 1 263 ? -44.754 25.456 -10.801 1.00 59.03 263 SER A N 1
ATOM 2059 C CA . SER A 1 263 ? -45.594 26.611 -11.139 1.00 59.03 263 SER A CA 1
ATOM 2060 C C . SER A 1 263 ? -45.876 26.674 -12.636 1.00 59.03 263 SER A C 1
ATOM 2062 O O . SER A 1 263 ? -47.011 26.966 -13.003 1.00 59.03 263 SER A O 1
ATOM 2064 N N . ASP A 1 264 ? -44.917 26.281 -13.477 1.00 56.81 264 ASP A N 1
ATOM 2065 C CA . ASP A 1 264 ? -45.104 26.219 -14.932 1.00 56.81 264 ASP A CA 1
ATOM 2066 C C . ASP A 1 264 ? -46.129 25.143 -15.354 1.00 56.81 264 ASP A C 1
ATOM 2068 O O . ASP A 1 264 ? -46.879 25.335 -16.309 1.00 56.81 264 ASP A O 1
ATOM 2072 N N . GLU A 1 265 ? -46.256 24.039 -14.604 1.00 53.44 265 GLU A N 1
ATOM 2073 C CA . GLU A 1 265 ? -47.307 23.027 -14.830 1.00 53.44 265 GLU A CA 1
ATOM 2074 C C . GLU A 1 265 ? -48.710 23.469 -14.364 1.00 53.44 265 GLU A C 1
ATOM 2076 O O . GLU A 1 265 ? -49.710 22.886 -14.784 1.00 53.44 265 GLU A O 1
ATOM 2081 N N . LYS A 1 266 ? -48.827 24.506 -13.519 1.00 46.97 266 LYS A N 1
ATOM 2082 C CA . LYS A 1 266 ? -50.126 25.013 -13.029 1.00 46.97 266 LYS A CA 1
ATOM 2083 C C . LYS A 1 266 ? -50.782 26.051 -13.948 1.00 46.97 266 LYS A C 1
ATOM 2085 O O . LYS A 1 266 ? -51.852 26.558 -13.615 1.00 46.97 266 LYS A O 1
ATOM 2090 N N . GLY A 1 267 ? -50.192 26.326 -15.109 1.00 39.31 267 GLY A N 1
ATOM 2091 C CA . GLY A 1 267 ? -50.695 27.267 -16.110 1.00 39.31 267 GLY A CA 1
ATOM 2092 C C . GLY A 1 267 ? -51.377 26.623 -17.321 1.00 39.31 267 GLY A C 1
ATOM 2093 O O . GLY A 1 267 ? -51.081 27.025 -18.438 1.00 39.31 267 GLY A O 1
ATOM 2094 N N . LEU A 1 268 ? -52.273 25.643 -17.150 1.00 29.50 268 LEU A N 1
ATOM 2095 C CA . LEU A 1 268 ? -53.173 25.178 -18.223 1.00 29.50 268 LEU A CA 1
ATOM 2096 C C . LEU A 1 268 ? -54.580 24.887 -17.658 1.00 29.50 268 LEU A C 1
ATOM 2098 O O . LEU A 1 268 ? -54.730 23.959 -16.859 1.00 29.50 268 LEU A O 1
ATOM 2102 N N . PRO A 1 269 ? -55.627 25.645 -18.043 1.00 33.84 269 PRO A N 1
ATOM 2103 C CA . PRO A 1 269 ? -56.979 25.415 -17.556 1.00 33.84 269 PRO A CA 1
ATOM 2104 C C . PRO A 1 269 ? -57.708 24.335 -18.371 1.00 33.84 269 PRO A C 1
ATOM 2106 O O . PRO A 1 269 ? -57.776 24.394 -19.595 1.00 33.84 269 PRO A O 1
ATOM 2109 N N . GLY A 1 270 ? -58.335 23.399 -17.652 1.00 35.91 270 GLY A N 1
ATOM 2110 C CA . GLY A 1 270 ? -59.583 22.741 -18.052 1.00 35.91 270 GLY A CA 1
ATOM 2111 C C . GLY A 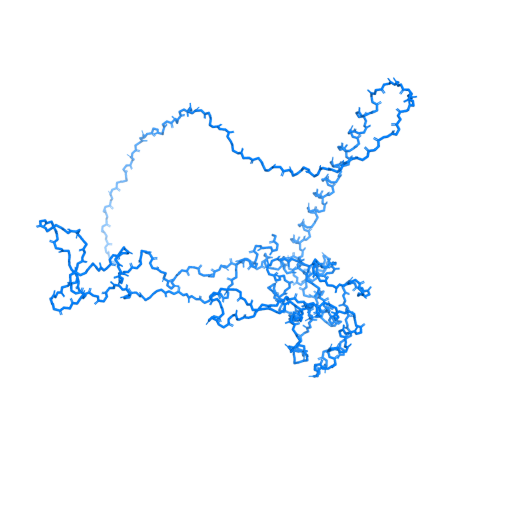1 270 ? -59.514 21.616 -19.092 1.00 35.91 270 GLY A C 1
ATOM 2112 O O . GLY A 1 270 ? -59.536 21.868 -20.293 1.00 35.91 270 GLY A O 1
ATOM 2113 N N . LYS A 1 271 ? -59.610 20.365 -18.613 1.00 30.47 271 LYS A N 1
ATOM 2114 C CA . LYS A 1 271 ? -60.585 19.346 -19.069 1.00 30.47 271 LYS A CA 1
ATOM 2115 C C . LYS A 1 271 ? -60.529 18.115 -18.152 1.00 30.47 271 LYS A C 1
ATOM 2117 O O . LYS A 1 271 ? -59.491 17.475 -18.009 1.00 30.47 271 LYS A O 1
ATOM 2122 N N . THR A 1 272 ? -61.655 17.809 -17.514 1.00 28.61 272 THR A N 1
ATOM 2123 C CA . THR A 1 272 ? -61.918 16.570 -16.766 1.00 28.61 272 THR A CA 1
ATOM 2124 C C . THR A 1 272 ? -61.977 15.343 -17.696 1.00 28.61 272 THR A C 1
ATOM 2126 O O . THR A 1 272 ? -62.104 15.494 -18.913 1.00 28.61 272 THR A O 1
ATOM 2129 N N . PRO A 1 273 ? -61.822 14.123 -17.143 1.00 36.12 273 PRO A N 1
ATOM 2130 C CA . PRO A 1 273 ? -61.313 12.961 -17.863 1.00 36.12 273 PRO A CA 1
ATOM 2131 C C . PRO A 1 273 ? -62.420 12.171 -18.570 1.00 36.12 273 PRO A C 1
ATOM 2133 O O . PRO A 1 273 ? -63.513 12.007 -18.034 1.00 36.12 273 PRO A O 1
ATOM 2136 N N . VAL A 1 274 ? -62.104 11.596 -19.734 1.00 27.53 274 VAL A N 1
ATOM 2137 C CA . VAL A 1 274 ? -62.921 10.546 -20.359 1.00 27.53 274 VAL A CA 1
ATOM 2138 C C . VAL A 1 274 ? -62.215 9.196 -20.237 1.00 27.53 274 VAL A C 1
ATOM 2140 O O . VAL A 1 274 ? -61.018 9.047 -20.470 1.00 27.53 274 VAL A O 1
ATOM 2143 N N . VAL A 1 275 ? -63.023 8.236 -19.803 1.00 30.09 275 VAL A N 1
ATOM 2144 C CA . VAL A 1 275 ? -62.776 6.838 -19.454 1.00 30.09 275 VAL A CA 1
ATOM 2145 C C . VAL A 1 275 ? -62.356 5.962 -20.648 1.00 30.09 275 VAL A C 1
ATOM 2147 O O . VAL A 1 275 ? -62.876 6.109 -21.749 1.00 30.09 275 VAL A O 1
ATOM 2150 N N . GLY A 1 276 ? -61.538 4.935 -20.361 1.00 26.05 276 GLY A N 1
ATOM 2151 C CA . GLY A 1 276 ? -61.411 3.683 -21.137 1.00 26.05 276 GLY A CA 1
ATOM 2152 C C . GLY A 1 276 ? -60.084 3.549 -21.900 1.00 26.05 276 GLY A C 1
ATOM 2153 O O . GLY A 1 276 ? -59.624 4.500 -22.500 1.00 26.05 276 GLY A O 1
ATOM 2154 N N . LYS A 1 277 ? -59.371 2.418 -21.959 1.00 27.92 277 LYS A N 1
ATOM 2155 C CA . LYS A 1 277 ? -59.622 1.011 -21.611 1.00 27.92 277 LYS A CA 1
ATOM 2156 C C . LYS A 1 277 ? -58.269 0.323 -21.342 1.00 27.92 277 LYS A C 1
ATOM 2158 O O . LYS A 1 277 ? -57.247 0.672 -21.925 1.00 27.92 277 LYS A O 1
ATOM 2163 N N . LYS A 1 278 ? -58.290 -0.701 -20.481 1.00 28.84 278 LYS A N 1
ATOM 2164 C CA . LYS A 1 278 ? -57.193 -1.653 -20.216 1.00 28.84 278 LYS A CA 1
ATOM 2165 C C . LYS A 1 278 ? -56.741 -2.380 -21.493 1.00 28.84 278 LYS A C 1
ATOM 2167 O O . LYS A 1 278 ? -57.592 -2.836 -22.251 1.00 28.84 278 LYS A O 1
ATOM 2172 N N . GLY A 1 279 ? -55.435 -2.649 -21.632 1.00 25.44 279 GLY A N 1
ATOM 2173 C CA . GLY A 1 279 ? -54.949 -3.618 -22.625 1.00 25.44 279 GLY A CA 1
ATOM 2174 C C . GLY A 1 279 ? -53.431 -3.817 -22.746 1.00 25.44 279 GLY A C 1
ATOM 2175 O O . GLY A 1 279 ? -52.817 -3.244 -23.625 1.00 25.44 279 GLY A O 1
ATOM 2176 N N . LYS A 1 280 ? -52.886 -4.719 -21.914 1.00 26.31 280 LYS A N 1
ATOM 2177 C CA . LYS A 1 280 ? -51.755 -5.656 -22.148 1.00 26.31 280 LYS A CA 1
ATOM 2178 C C . LYS A 1 280 ? -50.323 -5.153 -22.497 1.00 26.31 280 LYS A C 1
ATOM 2180 O O . LYS A 1 280 ? -50.041 -4.559 -23.523 1.00 26.31 280 LYS A O 1
ATOM 2185 N N . LYS A 1 281 ? -49.415 -5.586 -21.605 1.00 25.00 281 LYS A N 1
ATOM 2186 C CA . LYS A 1 281 ? -47.944 -5.777 -21.638 1.00 25.00 281 LYS A CA 1
ATOM 2187 C C . LYS A 1 281 ? -47.243 -5.857 -23.012 1.00 25.00 281 LYS A C 1
ATOM 2189 O O . LYS A 1 281 ? -47.642 -6.676 -23.829 1.00 25.00 281 LYS A O 1
ATOM 2194 N N . ALA A 1 282 ? -46.041 -5.266 -23.101 1.00 25.09 282 ALA A N 1
ATOM 2195 C CA . ALA A 1 282 ? -44.807 -5.979 -23.483 1.00 25.09 282 ALA A CA 1
ATOM 2196 C C . ALA A 1 282 ? -43.528 -5.184 -23.136 1.00 25.09 282 ALA A C 1
ATOM 2198 O O . ALA A 1 282 ? -43.478 -3.961 -23.185 1.00 25.09 282 ALA A O 1
ATOM 2199 N N . VAL A 1 283 ? -42.502 -5.943 -22.755 1.00 25.91 283 VAL A N 1
ATOM 2200 C CA . VAL A 1 283 ? -41.155 -5.560 -22.315 1.00 25.91 283 VAL A CA 1
ATOM 2201 C C . VAL A 1 283 ? -40.283 -5.126 -23.502 1.00 25.91 283 VAL A C 1
ATOM 2203 O O . VAL A 1 283 ? -40.327 -5.754 -24.554 1.00 25.91 283 VAL A O 1
ATOM 2206 N N . GLY A 1 284 ? -39.420 -4.120 -23.317 1.00 24.62 284 GLY A N 1
ATOM 2207 C CA . GLY A 1 284 ? -38.411 -3.747 -24.314 1.00 24.62 284 GLY A CA 1
ATOM 2208 C C . GLY A 1 284 ? -37.351 -2.780 -23.784 1.00 24.62 284 GLY A C 1
ATOM 2209 O O . GLY A 1 284 ? -37.501 -1.566 -23.860 1.00 24.62 284 GLY A O 1
ATOM 2210 N N . ILE A 1 285 ? -36.254 -3.332 -23.262 1.00 29.91 285 ILE A N 1
ATOM 2211 C CA . ILE A 1 285 ? -35.022 -2.623 -22.886 1.00 29.91 285 ILE A CA 1
ATOM 2212 C C . ILE A 1 285 ? -34.480 -1.838 -24.095 1.00 29.91 285 ILE A C 1
ATOM 2214 O O . ILE A 1 285 ? -34.113 -2.441 -25.103 1.00 29.91 285 ILE A O 1
ATOM 2218 N N . LYS A 1 286 ? -34.308 -0.512 -23.979 1.00 26.22 286 LYS A N 1
ATOM 2219 C CA . LYS A 1 286 ? -33.436 0.261 -24.882 1.00 26.22 286 LYS A CA 1
ATOM 2220 C C . LYS A 1 286 ? -32.290 0.922 -24.114 1.00 26.22 286 LYS A C 1
ATOM 2222 O O . LYS A 1 286 ? -32.451 1.915 -23.415 1.00 26.22 286 LYS A O 1
ATOM 2227 N N . LYS A 1 287 ? -31.110 0.319 -24.303 1.00 25.36 287 LYS A N 1
ATOM 2228 C CA . LYS A 1 287 ? -29.759 0.877 -24.129 1.00 25.36 287 LYS A CA 1
ATOM 2229 C C . LYS A 1 287 ? -29.714 2.375 -24.462 1.00 25.36 287 LYS A C 1
ATOM 2231 O O . LYS A 1 287 ? -29.961 2.747 -25.608 1.00 25.36 287 LYS A O 1
ATOM 2236 N N . GLN A 1 288 ? -29.264 3.204 -23.522 1.00 27.09 288 GLN A N 1
ATOM 2237 C CA . GLN A 1 288 ? -28.762 4.538 -23.854 1.00 27.09 288 GLN A CA 1
ATOM 2238 C C . GLN A 1 288 ? -27.400 4.401 -24.556 1.00 27.09 288 GLN A C 1
ATOM 2240 O O . GLN A 1 288 ? -26.431 3.880 -23.997 1.00 27.09 288 GLN A O 1
ATOM 2245 N N . LYS A 1 289 ? -27.360 4.818 -25.826 1.00 25.50 289 LYS A N 1
ATOM 2246 C CA . LYS A 1 289 ? -26.148 4.971 -26.641 1.00 25.50 289 LYS A CA 1
ATOM 2247 C C . LYS A 1 289 ? -25.321 6.157 -26.122 1.00 25.50 289 LYS A C 1
ATOM 2249 O O . LYS A 1 289 ? -25.867 7.212 -25.825 1.00 25.50 289 LYS A O 1
ATOM 2254 N N . LYS A 1 290 ? -23.995 5.980 -26.076 1.00 24.69 290 LYS A N 1
ATOM 2255 C CA . LYS A 1 290 ? -22.998 7.064 -25.983 1.00 24.69 290 LYS A CA 1
ATOM 2256 C C . LYS A 1 290 ? -23.114 7.992 -27.206 1.00 24.69 290 LYS A C 1
ATOM 2258 O O . LYS A 1 290 ? -23.308 7.456 -28.299 1.00 24.69 290 LYS A O 1
ATOM 2263 N N . PRO A 1 291 ? -22.885 9.312 -27.093 1.00 25.31 291 PRO A N 1
ATOM 2264 C CA . PRO A 1 291 ? -22.668 10.146 -28.266 1.00 25.31 291 PRO A CA 1
ATOM 2265 C C . PRO A 1 291 ? -21.217 10.011 -28.758 1.00 25.31 291 PRO A C 1
ATOM 2267 O O . PRO A 1 291 ? -20.265 10.233 -28.008 1.00 25.31 291 PRO A O 1
ATOM 2270 N N . LEU A 1 292 ? -21.069 9.621 -30.025 1.00 25.48 292 LEU A N 1
ATOM 2271 C CA . LEU A 1 292 ? -19.844 9.696 -30.821 1.00 25.48 292 LEU A CA 1
ATOM 2272 C C . LEU A 1 292 ? -19.918 10.941 -31.721 1.00 25.48 292 LEU A C 1
ATOM 2274 O O . LEU A 1 292 ? -20.896 11.115 -32.434 1.00 25.48 292 LEU A O 1
ATOM 2278 N N . VAL A 1 293 ? -18.861 11.755 -31.655 1.00 25.92 293 VAL A N 1
ATOM 2279 C CA . VAL A 1 293 ? -18.105 12.400 -32.751 1.00 25.92 293 VAL A CA 1
ATOM 2280 C C . VAL A 1 293 ? -18.844 12.862 -34.024 1.00 25.92 293 VAL A C 1
ATOM 2282 O O . VAL A 1 293 ? -19.346 12.055 -34.799 1.00 25.92 293 VAL A O 1
ATOM 2285 N N . GLY A 1 294 ? -18.651 14.148 -34.348 1.00 25.70 294 GLY A N 1
ATOM 2286 C CA . GLY A 1 294 ? -18.650 14.725 -35.706 1.00 25.70 294 GLY A CA 1
ATOM 2287 C C . GLY A 1 294 ? -19.120 16.186 -35.683 1.00 25.70 294 GLY A C 1
ATOM 2288 O O . GLY A 1 294 ? -20.053 16.483 -34.958 1.00 25.70 294 GLY A O 1
ATOM 2289 N N . LYS A 1 295 ? -18.564 17.172 -36.393 1.00 25.39 295 LYS A N 1
ATOM 2290 C CA . LYS A 1 295 ? -17.484 17.277 -37.388 1.00 25.39 295 LYS A CA 1
ATOM 2291 C C . LYS A 1 295 ? -17.035 18.759 -37.442 1.00 25.39 295 LYS A C 1
ATOM 2293 O O . LYS A 1 295 ? -17.730 19.644 -36.962 1.00 25.39 295 LYS A O 1
ATOM 2298 N N . LYS A 1 296 ? -15.857 18.969 -38.037 1.00 22.52 296 LYS A N 1
ATOM 2299 C CA . LYS A 1 296 ? -15.134 20.227 -38.305 1.00 22.52 296 LYS A CA 1
ATOM 2300 C C . LYS A 1 296 ? -15.967 21.320 -39.003 1.00 22.52 296 LYS A C 1
ATOM 2302 O O . LYS A 1 296 ? -16.693 21.008 -39.940 1.00 22.52 296 LYS A O 1
ATOM 2307 N N . ALA A 1 297 ? -15.687 22.580 -38.664 1.00 25.81 297 ALA A N 1
ATOM 2308 C CA . ALA A 1 297 ? -15.815 23.742 -39.548 1.00 25.81 297 ALA A CA 1
ATOM 2309 C C . ALA A 1 297 ? -14.491 24.534 -39.526 1.00 25.81 297 ALA A C 1
ATOM 2311 O O . ALA A 1 297 ? -13.719 24.448 -38.571 1.00 25.81 297 ALA A O 1
ATOM 2312 N N . ALA A 1 298 ? -14.194 25.185 -40.643 1.00 24.72 298 ALA A N 1
ATOM 2313 C CA . ALA A 1 298 ? -12.875 25.591 -41.104 1.00 24.72 298 ALA A CA 1
ATOM 2314 C C . ALA A 1 298 ? -12.389 26.962 -40.586 1.00 24.72 298 ALA A C 1
ATOM 2316 O O . ALA A 1 298 ? -13.178 27.874 -40.382 1.00 24.72 298 ALA A O 1
ATOM 2317 N N . VAL A 1 299 ? -11.062 27.061 -40.437 1.00 24.19 299 VAL A N 1
ATOM 2318 C CA . VAL A 1 299 ? -10.161 28.167 -40.827 1.00 24.19 299 VAL A CA 1
ATOM 2319 C C . VAL A 1 299 ? -10.681 29.607 -40.678 1.00 24.19 299 VAL A C 1
ATOM 2321 O O . VAL A 1 299 ? -11.335 30.137 -41.567 1.00 24.19 299 VAL A O 1
ATOM 2324 N N . THR A 1 300 ? -10.176 30.302 -39.656 1.00 26.95 300 THR A N 1
ATOM 2325 C CA . THR A 1 300 ? -9.852 31.736 -39.719 1.00 26.95 300 THR A CA 1
ATOM 2326 C C . THR A 1 300 ? -8.464 31.981 -39.117 1.00 26.95 300 THR A C 1
ATOM 2328 O O . THR A 1 300 ? -7.972 31.231 -38.274 1.00 26.95 300 THR A O 1
ATOM 2331 N N . LYS A 1 301 ? -7.781 32.962 -39.703 1.00 25.95 301 LYS A N 1
ATOM 2332 C CA . LYS A 1 301 ? -6.330 33.176 -39.750 1.00 25.95 301 LYS A CA 1
ATOM 2333 C C . LYS A 1 301 ? -5.704 33.547 -38.393 1.00 25.95 301 LYS A C 1
ATOM 2335 O O . LYS A 1 301 ? -6.285 34.297 -37.617 1.00 25.95 301 LYS A O 1
ATOM 2340 N N . LYS A 1 302 ? -4.468 33.076 -38.169 1.00 24.97 302 LYS A N 1
ATOM 2341 C CA . LYS A 1 302 ? -3.506 33.638 -37.200 1.00 24.97 302 LYS A CA 1
ATOM 2342 C C . LYS A 1 302 ? -3.244 35.120 -37.528 1.00 24.97 302 LYS A C 1
ATOM 2344 O O . LYS A 1 302 ? -2.988 35.392 -38.702 1.00 24.97 302 LYS A O 1
ATOM 2349 N N . PRO A 1 303 ? -3.174 36.036 -36.550 1.00 25.45 303 PRO A N 1
ATOM 2350 C CA . PRO A 1 303 ? -2.390 37.251 -36.704 1.00 25.45 303 PRO A CA 1
ATOM 2351 C C . PRO A 1 303 ? -0.910 36.940 -36.447 1.00 25.45 303 PRO A C 1
ATOM 2353 O O . PRO A 1 303 ? -0.557 36.194 -35.529 1.00 25.45 303 PRO A O 1
ATOM 2356 N N . ALA A 1 304 ? -0.068 37.471 -37.327 1.00 24.48 304 ALA A N 1
ATOM 2357 C CA . ALA A 1 304 ? 1.380 37.434 -37.247 1.00 24.48 304 ALA A CA 1
ATOM 2358 C C . ALA A 1 304 ? 1.874 38.201 -36.010 1.00 24.48 304 ALA A C 1
ATOM 2360 O O . ALA A 1 304 ? 1.338 39.251 -35.670 1.00 24.48 304 ALA A O 1
ATOM 2361 N N . VAL A 1 305 ? 2.895 37.659 -35.347 1.00 27.67 305 VAL A N 1
ATOM 2362 C CA . VAL A 1 305 ? 3.728 38.404 -34.399 1.00 27.67 305 VAL A CA 1
ATOM 2363 C C . VAL A 1 305 ? 4.815 39.065 -35.237 1.00 27.67 305 VAL A C 1
ATOM 2365 O O . VAL A 1 305 ? 5.651 38.367 -35.817 1.00 27.67 305 VAL A O 1
ATOM 2368 N N . GLU A 1 306 ? 4.746 40.386 -35.351 1.00 26.08 306 GLU A N 1
ATOM 2369 C CA . GLU A 1 306 ? 5.796 41.216 -35.933 1.00 26.08 306 GLU A CA 1
ATOM 2370 C C . GLU A 1 306 ? 7.049 41.173 -35.047 1.00 26.08 306 GLU A C 1
ATOM 2372 O O . GLU A 1 306 ? 6.984 41.200 -33.817 1.00 26.08 306 GLU A O 1
ATOM 2377 N N . LYS A 1 307 ? 8.192 41.031 -35.717 1.00 26.19 307 LYS A N 1
ATOM 2378 C CA . LYS A 1 307 ? 9.542 41.217 -35.186 1.00 26.19 307 LYS A CA 1
ATOM 2379 C C . LYS A 1 307 ? 9.884 42.703 -35.252 1.00 26.19 307 LYS A C 1
ATOM 2381 O O . LYS A 1 307 ? 9.579 43.298 -36.275 1.00 26.19 307 LYS A O 1
ATOM 2386 N N . GLU A 1 308 ? 10.601 43.205 -34.245 1.00 24.94 308 GLU A N 1
ATOM 2387 C CA . GLU A 1 308 ? 11.837 44.024 -34.323 1.00 24.94 308 GLU A CA 1
ATOM 2388 C C . GLU A 1 308 ? 12.131 44.694 -32.957 1.00 24.94 308 GLU A C 1
ATOM 2390 O O . GLU A 1 308 ? 11.219 44.789 -32.137 1.00 24.94 308 GLU A O 1
ATOM 2395 N N . PRO A 1 309 ? 13.346 45.215 -32.685 1.00 28.67 309 PRO A N 1
ATOM 2396 C CA . PRO A 1 309 ? 14.675 44.662 -32.945 1.00 28.67 309 PRO A CA 1
ATOM 2397 C C . PRO A 1 309 ? 15.547 44.628 -31.664 1.00 28.67 309 PRO A C 1
ATOM 2399 O O . PRO A 1 309 ? 15.168 45.085 -30.591 1.00 28.67 309 PRO A O 1
ATOM 2402 N N . ALA A 1 310 ? 16.733 44.033 -31.790 1.00 29.19 310 ALA A N 1
ATOM 2403 C CA . ALA A 1 310 ? 17.741 43.917 -30.744 1.00 29.19 310 ALA A CA 1
ATOM 2404 C C . ALA A 1 310 ? 18.420 45.264 -30.426 1.00 29.19 310 ALA A C 1
ATOM 2406 O O . ALA A 1 310 ? 18.963 45.903 -31.328 1.00 29.19 310 ALA A O 1
ATOM 2407 N N . GLU A 1 311 ? 18.476 45.631 -29.144 1.00 27.45 311 GLU A N 1
ATOM 2408 C CA . GLU A 1 311 ? 19.398 46.645 -28.627 1.00 27.45 311 GLU A CA 1
ATOM 2409 C C . GLU A 1 311 ? 20.638 45.989 -28.009 1.00 27.45 311 GLU A C 1
ATOM 2411 O O . GLU A 1 311 ? 20.581 44.950 -27.351 1.00 27.45 311 GLU A O 1
ATOM 2416 N N . LYS A 1 312 ? 21.777 46.604 -28.324 1.00 27.55 312 LYS A N 1
ATOM 2417 C CA . LYS A 1 312 ? 23.147 46.211 -28.005 1.00 27.55 312 LYS A CA 1
ATOM 2418 C C . LYS A 1 312 ? 23.474 46.603 -26.561 1.00 27.55 312 LYS A C 1
ATOM 2420 O O . LYS A 1 312 ? 23.328 47.772 -26.221 1.00 27.55 312 LYS A O 1
ATOM 2425 N N . GLU A 1 313 ? 24.011 45.687 -25.759 1.00 29.33 313 GLU A N 1
ATOM 2426 C CA . GLU A 1 313 ? 24.763 46.069 -24.555 1.00 29.33 313 GLU A CA 1
ATOM 2427 C C . GLU A 1 313 ? 26.238 46.320 -24.929 1.00 29.33 313 GLU A C 1
ATOM 2429 O O . GLU A 1 313 ? 26.829 45.496 -25.637 1.00 29.33 313 GLU A O 1
ATOM 2434 N N . PRO A 1 314 ? 26.845 47.448 -24.514 1.00 30.83 314 PRO A N 1
ATOM 2435 C CA . PRO A 1 314 ? 28.243 47.741 -24.789 1.00 30.83 314 PRO A CA 1
ATOM 2436 C C . PRO A 1 314 ? 29.188 47.044 -23.803 1.00 30.83 314 PRO A C 1
ATOM 2438 O O . PRO A 1 314 ? 28.962 46.980 -22.597 1.00 30.83 314 PRO A O 1
ATOM 2441 N N . THR A 1 315 ? 30.297 46.577 -24.363 1.00 25.67 315 THR A N 1
ATOM 2442 C CA . THR A 1 315 ? 31.537 46.189 -23.694 1.00 25.67 315 THR A CA 1
ATOM 2443 C C . THR A 1 315 ? 32.159 47.355 -22.925 1.00 25.67 315 THR A C 1
ATOM 2445 O O . THR A 1 315 ? 32.402 48.407 -23.517 1.00 25.67 315 THR A O 1
ATOM 2448 N N . THR A 1 316 ? 32.555 47.123 -21.674 1.00 30.73 316 THR A N 1
ATOM 2449 C CA . THR A 1 316 ? 33.666 47.842 -21.035 1.00 30.73 316 THR A CA 1
ATOM 2450 C C . THR A 1 316 ? 34.578 46.852 -20.323 1.00 30.73 316 THR A C 1
ATOM 2452 O O . THR A 1 316 ? 34.205 46.167 -19.372 1.00 30.73 316 THR A O 1
ATOM 2455 N N . GLU A 1 317 ? 35.795 46.771 -20.849 1.00 29.83 317 GLU A N 1
ATOM 2456 C CA . GLU A 1 317 ? 36.981 46.307 -20.150 1.00 29.83 317 GLU A CA 1
ATOM 2457 C C . GLU A 1 317 ? 37.276 47.259 -18.983 1.00 29.83 317 GLU A C 1
ATOM 2459 O O . GLU A 1 317 ? 37.275 48.469 -19.178 1.00 29.83 317 GLU A O 1
ATOM 2464 N N . GLU A 1 318 ? 37.621 46.732 -17.808 1.00 32.19 318 GLU A N 1
ATOM 2465 C CA . GLU A 1 318 ? 38.675 47.341 -16.994 1.00 32.19 318 GLU A CA 1
ATOM 2466 C C . GLU A 1 318 ? 39.319 46.299 -16.070 1.00 32.19 318 GLU A C 1
ATOM 2468 O O . GLU A 1 318 ? 38.713 45.735 -15.159 1.00 32.19 318 GLU A O 1
ATOM 2473 N N . LYS A 1 319 ? 40.599 46.036 -16.345 1.00 33.34 319 LYS A N 1
ATOM 2474 C CA . LYS A 1 319 ? 41.559 45.454 -15.408 1.00 33.34 319 LYS A CA 1
ATOM 2475 C C . LYS A 1 319 ? 41.776 46.435 -14.253 1.00 33.34 319 LYS A C 1
ATOM 2477 O O . LYS A 1 319 ? 42.090 47.591 -14.519 1.00 33.34 319 LYS A O 1
ATOM 2482 N N . LYS A 1 320 ? 41.847 45.934 -13.016 1.00 32.88 320 LYS A N 1
ATOM 2483 C CA . LYS A 1 320 ? 42.943 46.270 -12.088 1.00 32.88 320 LYS A CA 1
ATOM 2484 C C . LYS A 1 320 ? 43.036 45.271 -10.937 1.00 32.88 320 LYS A C 1
ATOM 2486 O O . LYS A 1 320 ? 42.040 44.820 -10.385 1.00 32.88 320 LYS A O 1
ATOM 2491 N N . ALA A 1 321 ? 44.280 44.904 -10.667 1.00 33.16 321 ALA A N 1
ATOM 2492 C CA . ALA A 1 321 ? 44.742 43.989 -9.642 1.00 33.16 321 ALA A CA 1
ATOM 2493 C C . ALA A 1 321 ? 45.002 44.710 -8.303 1.00 33.16 321 ALA A C 1
ATOM 2495 O O . ALA A 1 321 ? 45.007 45.939 -8.261 1.00 33.16 321 ALA A O 1
ATOM 2496 N N . ALA A 1 322 ? 45.359 43.890 -7.305 1.00 34.56 322 ALA A N 1
ATOM 2497 C CA . ALA A 1 322 ? 46.033 44.184 -6.031 1.00 34.56 322 ALA A CA 1
ATOM 2498 C C . ALA A 1 322 ? 45.147 44.496 -4.809 1.00 34.56 322 ALA A C 1
ATOM 2500 O O . ALA A 1 322 ? 44.676 45.617 -4.641 1.00 34.56 322 ALA A O 1
ATOM 2501 N N . ALA A 1 323 ? 44.989 43.496 -3.933 1.00 36.38 323 ALA A N 1
ATOM 2502 C CA . ALA A 1 323 ? 45.571 43.423 -2.579 1.00 36.38 323 ALA A CA 1
ATOM 2503 C C . ALA A 1 323 ? 45.119 42.120 -1.900 1.00 36.38 323 ALA A C 1
ATOM 2505 O O . ALA A 1 323 ? 43.898 41.843 -1.920 1.00 36.38 323 ALA A O 1
#

Secondary structure (DSSP, 8-state):
-TTHHHHS---PPP----TTTTTSS-EE---SSSSS-S--EE--SSSTTTT-B-SSTTSTTSPPSSPPPTTS-------HHHHHHHHHHHHHHHTSPPTTS--TT---SSEEE-GGGGG--SHHHHHHHHHHTTTHHHHHHHHHH-EEPPSTTGGGT--EE-----EEEBSSS-HHHHTTSTT-B--BSSS--HHHHSGGG-----EEEEHHHHHHHHHHH--SS-TTS-TTHHHHHHHHHHHHHHHHHHHHHHHHHHHHHHHHTT----------------------PPPP--------PPPP-----PPPPPP--------

Organism: Monodon monoceros (NCBI:txid40151)

InterPro domains:
  IPR002136 Large ribosomal subunit protein uL4 [PF00573] (22-218)
  IPR023574 Large ribosomal subunit protein uL4 domain superfamily [G3DSA:3.40.1370.10] (4-244)
  IPR023574 Large ribosomal subunit protein uL4 domain superfamily [SSF52166] (16-216)
  IPR045240 Large ribosomal subunit protein uL4, eukaryota/archaea [PTHR19431] (13-225)

Sequence (323 aa):
TVNFAPTCAKTAPPCAVSELAGHRTSAESWDTGRAVARIPRVRSGGTHHSGQGAFENMCRGGHVFVPAETWRRWHRRVNIMQKRYAICSALAASALTSAGHRVEEVPEFPLVAEDKVEGFKKTKQAVLLLKKLKAWNGIRKVYASRRMRAGKSKMRNGHRIQCRRPCVVCNERIIKAFRNIPGITLPNVSKPNLLKLAPGGHVLRSCVWTESAFRKSDELYGTWQSLKLNPYAKTMRRNAILLQAKNHKIRMDRAAAALEAKSDEKGLPGKTPVVGKKGKKAVGIKKQKKPLVGKKAAVTKKPAVEKEPAEKEPTTEEKKAAA